Protein AF-A0A3D4UGC1-F1 (afdb_monomer)

pLDDT: mean 83.4, std 12.99, range [36.22, 95.38]

Structure (mmCIF, N/CA/C/O backbone):
data_AF-A0A3D4UGC1-F1
#
_entry.id   AF-A0A3D4UGC1-F1
#
loop_
_atom_site.group_PDB
_atom_site.id
_atom_site.type_symbol
_atom_site.label_atom_id
_atom_site.label_alt_id
_atom_site.label_comp_id
_atom_site.label_asym_id
_atom_site.label_entity_id
_atom_site.label_seq_id
_atom_site.pdbx_PDB_ins_code
_atom_site.Cartn_x
_atom_site.Cartn_y
_atom_site.Cartn_z
_atom_site.occupancy
_atom_site.B_iso_or_equiv
_atom_site.auth_seq_id
_atom_site.auth_comp_id
_atom_site.auth_asym_id
_atom_site.auth_atom_id
_atom_site.pdbx_PDB_model_num
ATOM 1 N N . THR A 1 1 ? -13.223 16.983 -2.530 1.00 60.25 1 THR A N 1
ATOM 2 C CA . THR A 1 1 ? -14.320 16.598 -1.613 1.00 60.25 1 THR A CA 1
ATOM 3 C C . THR A 1 1 ? -15.639 16.931 -2.281 1.00 60.25 1 THR A C 1
ATOM 5 O O . THR A 1 1 ? -15.736 18.006 -2.862 1.00 60.25 1 THR A O 1
ATOM 8 N N . CYS A 1 2 ? -16.609 16.015 -2.296 1.00 78.88 2 CYS A N 1
ATOM 9 C CA . CYS A 1 2 ? -17.905 16.247 -2.950 1.00 78.88 2 CYS A CA 1
ATOM 10 C C . CYS A 1 2 ? -18.865 16.967 -1.999 1.00 78.88 2 CYS A C 1
ATOM 12 O O . CYS A 1 2 ? -18.813 16.720 -0.799 1.00 78.88 2 CYS A O 1
ATOM 14 N N . LYS A 1 3 ? -19.738 17.830 -2.529 1.00 82.69 3 LYS A N 1
ATOM 15 C CA . LYS A 1 3 ? -20.702 18.585 -1.709 1.00 82.69 3 LYS A CA 1
ATOM 16 C C . LYS A 1 3 ? -21.918 17.747 -1.301 1.00 82.69 3 LYS A C 1
ATOM 18 O O . LYS A 1 3 ? -22.436 17.934 -0.212 1.00 82.69 3 LYS A O 1
ATOM 23 N N . ASP A 1 4 ? -22.310 16.789 -2.146 1.00 91.50 4 ASP A N 1
ATOM 24 C CA . ASP A 1 4 ? -23.498 15.951 -1.949 1.00 91.50 4 ASP A CA 1
ATOM 25 C C . ASP A 1 4 ? -23.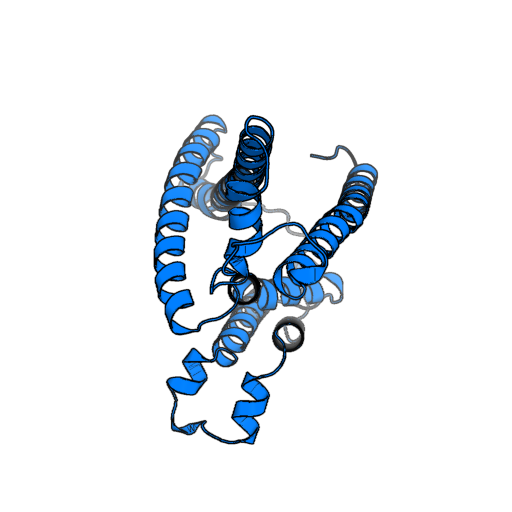218 14.473 -2.238 1.00 91.50 4 ASP A C 1
ATOM 27 O O . ASP A 1 4 ? -22.375 14.140 -3.079 1.00 91.50 4 ASP A O 1
ATOM 31 N N . ALA A 1 5 ? -24.020 13.577 -1.653 1.00 88.44 5 ALA A N 1
ATOM 32 C CA . ALA A 1 5 ? -23.957 12.134 -1.909 1.00 88.44 5 ALA A CA 1
ATOM 33 C C . ALA A 1 5 ? -24.110 11.784 -3.404 1.00 88.44 5 ALA A C 1
ATOM 35 O O . ALA A 1 5 ? -23.396 10.929 -3.929 1.00 88.44 5 ALA A O 1
ATOM 36 N N . LYS A 1 6 ? -24.981 12.501 -4.131 1.00 90.31 6 LYS A N 1
ATOM 37 C CA . LYS A 1 6 ? -25.161 12.333 -5.584 1.00 90.31 6 LYS A CA 1
ATOM 38 C C . LYS A 1 6 ? -23.905 12.713 -6.371 1.00 90.31 6 LYS A C 1
ATOM 40 O O . LYS A 1 6 ? -23.585 12.063 -7.364 1.00 90.31 6 LYS A O 1
ATOM 45 N N . GLN A 1 7 ? -23.195 13.757 -5.938 1.00 89.12 7 GLN A N 1
ATOM 46 C CA . GLN A 1 7 ? -21.921 14.148 -6.543 1.00 89.12 7 GLN A CA 1
ATOM 47 C C . GLN A 1 7 ? -20.838 13.115 -6.222 1.00 89.12 7 GLN A C 1
ATOM 49 O O . GLN A 1 7 ? -20.104 12.732 -7.124 1.00 89.12 7 GLN A O 1
ATOM 54 N N . GLY A 1 8 ? -20.817 12.584 -4.994 1.00 89.31 8 GLY A N 1
ATOM 55 C CA . GLY A 1 8 ? -19.931 11.485 -4.602 1.00 89.31 8 GLY A CA 1
ATOM 56 C C . GLY A 1 8 ? -20.095 10.249 -5.487 1.00 89.31 8 GLY A C 1
ATOM 57 O O . GLY A 1 8 ? -19.122 9.776 -6.070 1.00 89.31 8 GLY A O 1
ATOM 58 N N . ALA A 1 9 ? -21.332 9.777 -5.675 1.00 90.06 9 ALA A N 1
ATOM 59 C CA . ALA A 1 9 ? -21.618 8.645 -6.557 1.00 90.06 9 ALA A CA 1
ATOM 60 C C . ALA A 1 9 ? -21.186 8.916 -8.009 1.00 90.06 9 ALA A C 1
ATOM 62 O O . ALA A 1 9 ? -20.575 8.062 -8.650 1.00 90.06 9 ALA A O 1
ATOM 63 N N . ARG A 1 10 ? -21.440 10.130 -8.519 1.00 91.38 10 ARG A N 1
ATOM 64 C CA . ARG A 1 10 ? -20.984 10.539 -9.856 1.00 91.38 10 ARG A CA 1
ATOM 65 C C . ARG A 1 10 ? -19.463 10.541 -9.971 1.00 91.38 10 ARG A C 1
ATOM 67 O O . ARG A 1 10 ? -18.956 10.042 -10.967 1.00 91.38 10 ARG A O 1
ATOM 74 N N . SER A 1 11 ? -18.740 11.050 -8.976 1.00 91.56 11 SER A N 1
ATOM 75 C CA . SER A 1 11 ? -17.274 11.042 -8.974 1.00 91.56 11 SER A CA 1
ATOM 76 C C . SER A 1 11 ? -16.706 9.626 -9.024 1.00 91.56 11 SER A C 1
ATOM 78 O O . SER A 1 11 ? -15.761 9.390 -9.771 1.00 91.56 11 SER A O 1
ATOM 80 N N . VAL A 1 12 ? -17.307 8.675 -8.302 1.00 91.94 12 VAL A N 1
ATOM 81 C CA . VAL A 1 12 ? -16.901 7.260 -8.361 1.00 91.94 12 VAL A CA 1
ATOM 82 C C . VAL A 1 12 ? -17.143 6.676 -9.754 1.00 91.94 12 VAL A C 1
ATOM 84 O O . VAL A 1 12 ? -16.235 6.079 -10.327 1.00 91.94 12 VAL A O 1
ATOM 87 N N . ILE A 1 13 ? -18.328 6.888 -10.335 1.00 94.19 13 ILE A N 1
ATOM 88 C CA . ILE A 1 13 ? -18.665 6.375 -11.675 1.00 94.19 13 ILE A CA 1
ATOM 89 C C . ILE A 1 13 ? -17.734 6.963 -12.739 1.00 94.19 13 ILE A C 1
ATOM 91 O O . ILE A 1 13 ? -17.212 6.224 -13.568 1.00 94.19 13 ILE A O 1
ATOM 95 N N . VAL A 1 14 ? -17.492 8.276 -12.703 1.00 93.81 14 VAL A N 1
ATOM 96 C CA . VAL A 1 14 ? -16.568 8.946 -13.630 1.00 93.81 14 VAL A CA 1
ATOM 97 C C . VAL A 1 14 ? -15.148 8.413 -13.452 1.00 93.81 14 VAL A C 1
ATOM 99 O O . VAL A 1 14 ? -14.479 8.145 -14.445 1.00 93.81 14 VAL A O 1
ATOM 102 N N . GLY A 1 15 ? -14.704 8.192 -12.212 1.00 92.44 15 GLY A N 1
ATOM 103 C CA . GLY A 1 15 ? -13.406 7.580 -11.930 1.00 92.44 15 GLY A CA 1
ATOM 104 C C . GLY A 1 15 ? -13.262 6.190 -12.557 1.00 92.44 15 GLY A C 1
ATOM 105 O O . GLY A 1 15 ? -12.268 5.924 -13.228 1.00 92.44 15 GLY A O 1
ATOM 106 N N . ILE A 1 16 ? -14.275 5.330 -12.413 1.00 93.12 16 ILE A N 1
ATOM 107 C CA . ILE A 1 16 ? -14.294 3.994 -13.034 1.00 93.12 16 ILE A CA 1
ATOM 108 C C . ILE A 1 16 ? -14.290 4.107 -14.563 1.00 93.12 16 ILE A C 1
ATOM 110 O O . ILE A 1 16 ? -13.506 3.435 -15.233 1.00 93.12 16 ILE A O 1
ATOM 114 N N . LEU A 1 17 ? -15.131 4.982 -15.117 1.00 94.69 17 LEU A N 1
ATOM 115 C CA . LEU A 1 17 ? -15.277 5.160 -16.560 1.00 94.69 17 LEU A CA 1
ATOM 116 C C . LEU A 1 17 ? -13.996 5.693 -17.211 1.00 94.69 17 LEU A C 1
ATOM 118 O O . LEU A 1 17 ? -13.679 5.287 -18.323 1.00 94.69 17 LEU A O 1
ATOM 122 N N . LEU A 1 18 ? -13.235 6.546 -16.520 1.00 93.88 18 LEU A N 1
ATOM 123 C CA . LEU A 1 18 ? -11.911 7.000 -16.963 1.00 93.88 18 LEU A CA 1
ATOM 124 C C . LEU A 1 18 ? -10.814 5.946 -16.738 1.00 93.88 18 LEU A C 1
ATOM 126 O O . LEU A 1 18 ? -9.834 5.905 -17.482 1.00 93.88 18 LEU A O 1
ATOM 130 N N . GLY A 1 19 ? -10.974 5.074 -15.741 1.00 92.44 19 GLY A N 1
ATOM 131 C CA . GLY A 1 19 ? -10.025 4.002 -15.441 1.00 92.44 19 GLY A CA 1
ATOM 132 C C . GLY A 1 19 ? -9.970 2.920 -16.522 1.00 92.44 19 GLY A C 1
ATOM 133 O O . GLY A 1 19 ? -8.882 2.510 -16.919 1.00 92.44 19 GLY A O 1
ATOM 134 N N . ILE A 1 20 ? -11.124 2.494 -17.044 1.00 94.50 20 ILE A N 1
ATOM 135 C CA . ILE A 1 20 ? -11.220 1.447 -18.079 1.00 94.50 20 ILE A CA 1
ATOM 136 C C . ILE A 1 20 ? -10.368 1.752 -19.332 1.00 94.50 20 ILE A C 1
ATOM 138 O O . ILE A 1 20 ? -9.539 0.909 -19.697 1.00 94.50 20 ILE A O 1
ATOM 142 N N . PRO A 1 21 ? -10.504 2.915 -20.002 1.00 94.38 21 PRO A N 1
ATOM 143 C CA . PRO A 1 21 ? -9.695 3.226 -21.177 1.00 94.38 21 PRO A CA 1
ATOM 144 C C . PRO A 1 21 ? -8.216 3.399 -20.819 1.00 94.38 21 PRO A C 1
ATOM 146 O O . PRO A 1 21 ? -7.364 2.957 -21.583 1.00 94.38 21 PRO A O 1
ATOM 149 N N . SER A 1 22 ? -7.901 3.960 -19.647 1.00 92.12 22 SER A N 1
ATOM 150 C CA . SER A 1 22 ? -6.516 4.096 -19.176 1.00 92.12 22 SER A CA 1
ATOM 151 C C . SER A 1 22 ? -5.819 2.733 -19.079 1.00 92.12 22 SER A C 1
ATOM 153 O O . SER A 1 22 ? -4.782 2.519 -19.706 1.00 92.12 22 SER A O 1
ATOM 155 N N . VAL A 1 23 ? -6.434 1.764 -18.390 1.00 92.12 23 VAL A N 1
ATOM 156 C CA . VAL A 1 23 ? -5.903 0.393 -18.286 1.00 92.12 23 VAL A CA 1
ATOM 157 C C . VAL A 1 23 ? -5.803 -0.266 -19.663 1.00 92.12 23 VAL A C 1
ATOM 159 O O . VAL A 1 23 ? -4.793 -0.899 -19.967 1.00 92.12 23 VAL A O 1
ATOM 162 N N . SER A 1 24 ? -6.808 -0.078 -20.522 1.00 93.44 24 SER A N 1
ATOM 163 C CA . SER A 1 24 ? -6.824 -0.651 -21.876 1.00 93.44 24 SER A CA 1
ATOM 164 C C . SER A 1 24 ? -5.657 -0.152 -22.735 1.00 93.44 24 SER A C 1
ATOM 166 O O . SER A 1 24 ? -5.044 -0.941 -23.456 1.00 93.44 24 SER A O 1
ATOM 168 N N . ILE A 1 25 ? -5.303 1.133 -22.626 1.00 93.75 25 ILE A N 1
ATOM 169 C CA . ILE A 1 25 ? -4.136 1.710 -23.306 1.00 93.75 25 ILE A CA 1
ATOM 170 C C . ILE A 1 25 ? -2.850 1.034 -22.818 1.00 93.75 25 ILE A C 1
ATOM 172 O O . ILE A 1 25 ? -2.068 0.568 -23.643 1.00 93.75 25 ILE A O 1
ATOM 176 N N . PHE A 1 26 ? -2.640 0.910 -21.502 1.00 90.12 26 PHE A N 1
ATOM 177 C CA . PHE A 1 26 ? -1.430 0.272 -20.962 1.00 90.12 26 PHE A CA 1
ATOM 178 C C . PHE A 1 26 ? -1.311 -1.212 -21.338 1.00 90.12 26 PHE A C 1
ATOM 180 O O . PHE A 1 26 ? -0.216 -1.664 -21.669 1.00 90.12 26 PHE A O 1
ATOM 187 N N . LEU A 1 27 ? -2.418 -1.962 -21.346 1.00 91.12 27 LEU A N 1
ATOM 188 C CA . LEU A 1 27 ? -2.419 -3.363 -21.783 1.00 91.12 27 LEU A CA 1
ATOM 189 C C . LEU A 1 27 ? -2.093 -3.495 -23.274 1.00 91.12 27 LEU A C 1
ATOM 191 O O . LEU A 1 27 ? -1.294 -4.348 -23.656 1.00 91.12 27 LEU A O 1
ATOM 195 N N . THR A 1 28 ? -2.662 -2.622 -24.107 1.00 93.38 28 THR A N 1
ATOM 196 C CA . THR A 1 28 ? -2.381 -2.600 -25.549 1.00 93.38 28 THR A CA 1
ATOM 197 C C . THR A 1 28 ? -0.921 -2.236 -25.817 1.00 93.38 28 THR A C 1
ATOM 199 O O . THR A 1 28 ? -0.272 -2.884 -26.631 1.00 93.38 28 THR A O 1
ATOM 202 N N . LEU A 1 29 ? -0.368 -1.251 -25.100 1.00 90.00 29 LEU A N 1
ATOM 203 C CA . LEU A 1 29 ? 1.049 -0.891 -25.195 1.00 90.00 29 LEU A CA 1
ATOM 204 C C . LEU A 1 29 ? 1.963 -2.052 -24.789 1.00 90.00 29 LEU A C 1
ATOM 206 O O . LEU A 1 29 ? 2.936 -2.329 -25.485 1.00 90.00 29 LEU A O 1
ATOM 210 N N . GLY A 1 30 ? 1.638 -2.757 -23.702 1.00 88.31 30 GLY A N 1
ATOM 211 C CA . GLY A 1 30 ? 2.376 -3.950 -23.283 1.00 88.31 30 GLY A CA 1
ATOM 212 C C . GLY A 1 30 ? 2.358 -5.050 -24.348 1.00 88.31 30 GLY A C 1
ATOM 213 O O . GLY A 1 30 ? 3.403 -5.616 -24.663 1.00 88.31 30 GLY A O 1
ATOM 214 N N . LEU A 1 31 ? 1.194 -5.302 -24.955 1.00 88.56 31 LEU A N 1
ATOM 215 C CA . LEU A 1 31 ? 1.047 -6.268 -26.045 1.00 88.56 31 LEU A CA 1
ATOM 216 C C . LEU A 1 31 ? 1.852 -5.861 -27.289 1.00 88.56 31 LEU A C 1
ATOM 218 O O . LEU A 1 31 ? 2.534 -6.698 -27.873 1.00 88.56 31 LEU A O 1
ATOM 222 N N . LEU A 1 32 ? 1.806 -4.586 -27.685 1.00 87.69 32 LEU A N 1
ATOM 223 C CA . LEU A 1 32 ? 2.562 -4.082 -28.835 1.00 87.69 32 LEU A CA 1
ATOM 224 C C . LEU A 1 32 ? 4.072 -4.186 -28.616 1.00 87.69 32 LEU A C 1
ATOM 226 O O . LEU A 1 32 ? 4.785 -4.596 -29.526 1.00 87.69 32 LEU A O 1
ATOM 230 N N . LEU A 1 33 ? 4.559 -3.869 -27.413 1.00 85.19 33 LEU A N 1
ATOM 231 C CA . LEU A 1 33 ? 5.968 -4.060 -27.069 1.00 85.19 33 LEU A CA 1
ATOM 232 C C . LEU A 1 33 ? 6.359 -5.535 -27.101 1.00 85.19 33 LEU A C 1
ATOM 234 O O . LEU A 1 33 ? 7.423 -5.876 -27.606 1.00 85.19 33 LEU A O 1
ATOM 238 N N . TRP A 1 34 ? 5.497 -6.425 -26.617 1.00 83.12 34 TRP A N 1
ATOM 239 C CA . TRP A 1 34 ? 5.749 -7.857 -26.718 1.00 83.12 34 TRP A CA 1
ATOM 240 C C . TRP A 1 34 ? 5.878 -8.317 -28.180 1.00 83.12 34 TRP A C 1
ATOM 242 O O . TRP A 1 34 ? 6.831 -9.021 -28.510 1.00 83.12 34 TRP A O 1
ATOM 252 N N . VAL A 1 35 ? 4.993 -7.859 -29.076 1.00 83.62 35 VAL A N 1
ATOM 253 C CA . VAL A 1 35 ? 5.091 -8.147 -30.520 1.00 83.62 35 VAL A CA 1
ATOM 254 C C . VAL A 1 35 ? 6.375 -7.562 -31.120 1.00 83.62 35 VAL A C 1
ATOM 256 O O . VAL A 1 35 ? 7.056 -8.262 -31.866 1.00 83.62 35 VAL A O 1
ATOM 259 N N . LEU A 1 36 ? 6.729 -6.323 -30.760 1.00 80.81 36 LEU A N 1
ATOM 260 C CA . LEU A 1 36 ? 7.936 -5.626 -31.222 1.00 80.81 36 LEU A CA 1
ATOM 261 C C . LEU A 1 36 ? 9.212 -6.431 -30.934 1.00 80.81 36 LEU A C 1
ATOM 263 O O . LEU A 1 36 ? 10.043 -6.601 -31.819 1.00 80.81 36 LEU A O 1
ATOM 267 N N . TYR A 1 37 ? 9.356 -6.956 -29.714 1.00 77.44 37 TYR A N 1
ATOM 268 C CA . TYR A 1 37 ? 10.547 -7.718 -29.322 1.00 77.44 37 TYR A CA 1
ATOM 269 C C . TYR A 1 37 ? 10.515 -9.184 -29.773 1.00 77.44 37 TYR A C 1
ATOM 271 O O . TYR A 1 37 ? 11.571 -9.784 -29.953 1.00 77.44 37 TYR A O 1
ATOM 279 N N . GLN A 1 38 ? 9.334 -9.782 -29.969 1.00 78.25 38 GLN A N 1
ATOM 280 C CA . GLN A 1 38 ? 9.226 -11.177 -30.411 1.00 78.25 38 GLN A CA 1
ATOM 281 C C . GLN A 1 38 ? 9.335 -11.332 -31.937 1.00 78.25 38 GLN A C 1
ATOM 283 O O . GLN A 1 38 ? 9.712 -12.398 -32.424 1.00 78.25 38 GLN A O 1
ATOM 288 N N . ARG A 1 39 ? 8.995 -10.291 -32.707 1.00 72.88 39 ARG A N 1
ATOM 289 C CA . ARG A 1 39 ? 9.016 -10.297 -34.177 1.00 72.88 39 ARG A CA 1
ATOM 290 C C . ARG A 1 39 ? 9.837 -9.123 -34.725 1.00 72.88 39 ARG A C 1
ATOM 292 O O . ARG A 1 39 ? 9.267 -8.253 -35.385 1.00 72.88 39 ARG A O 1
ATOM 299 N N . PRO A 1 40 ? 11.170 -9.118 -34.523 1.00 67.38 40 PRO A N 1
ATOM 300 C CA . PRO A 1 40 ? 12.033 -8.052 -35.033 1.00 67.38 40 PRO A CA 1
ATOM 301 C C . PRO A 1 40 ? 11.955 -7.915 -36.562 1.00 67.38 40 PRO A C 1
ATOM 303 O O . PRO A 1 40 ? 12.131 -6.827 -37.086 1.00 67.38 40 PRO A O 1
ATOM 306 N N . GLU A 1 41 ? 11.578 -8.975 -37.282 1.00 65.19 41 GLU A N 1
ATOM 307 C CA . GLU A 1 41 ? 11.372 -8.987 -38.740 1.00 65.19 41 GLU A CA 1
ATOM 308 C C . GLU A 1 41 ? 10.305 -7.994 -39.240 1.00 65.19 41 GLU A C 1
ATOM 310 O O . GLU A 1 41 ? 10.342 -7.570 -40.393 1.00 65.19 41 GLU A O 1
ATOM 315 N N . LEU A 1 42 ? 9.347 -7.614 -38.387 1.00 62.44 42 LEU A N 1
ATOM 316 C CA . LEU A 1 42 ? 8.254 -6.700 -38.735 1.00 62.44 42 LEU A CA 1
ATOM 317 C C . LEU A 1 42 ? 8.589 -5.230 -38.443 1.00 62.44 42 LEU A C 1
ATOM 319 O O . LEU A 1 42 ? 7.770 -4.351 -38.715 1.00 62.44 42 LEU A O 1
ATOM 323 N N . THR A 1 43 ? 9.761 -4.945 -37.870 1.00 59.78 43 THR A N 1
ATOM 324 C CA . THR A 1 43 ? 10.097 -3.621 -37.332 1.00 59.78 43 THR A CA 1
ATOM 325 C C . THR A 1 43 ? 11.557 -3.262 -37.569 1.00 59.78 43 THR A C 1
ATOM 327 O O . THR A 1 43 ? 12.439 -4.098 -37.462 1.00 59.78 43 THR A O 1
ATOM 330 N N . SER A 1 44 ? 11.855 -1.992 -37.837 1.00 60.91 44 SER A N 1
ATOM 331 C CA . SER A 1 44 ? 13.218 -1.502 -38.104 1.00 60.91 44 SER A CA 1
ATOM 332 C C . SER A 1 44 ? 14.132 -1.449 -36.864 1.00 60.91 44 SER A C 1
ATOM 334 O O . SER A 1 44 ? 15.076 -0.664 -36.832 1.00 60.91 44 SER A O 1
ATOM 336 N N . VAL A 1 45 ? 13.831 -2.219 -35.814 1.00 63.00 45 VAL A N 1
ATOM 337 C CA . VAL A 1 45 ? 14.611 -2.274 -34.573 1.00 63.00 45 VAL A CA 1
ATOM 338 C C . VAL A 1 45 ? 15.667 -3.362 -34.739 1.00 63.00 45 VAL A C 1
ATOM 340 O O . VAL A 1 45 ? 15.409 -4.534 -34.487 1.00 63.00 45 VAL A O 1
ATOM 343 N N . THR A 1 46 ? 16.849 -2.976 -35.216 1.00 53.78 46 THR A N 1
ATOM 344 C CA . THR A 1 46 ? 17.909 -3.917 -35.611 1.00 53.78 46 THR A CA 1
ATOM 345 C C . THR A 1 46 ? 18.752 -4.457 -34.455 1.00 53.78 46 THR A C 1
ATOM 347 O O . THR A 1 46 ? 19.351 -5.511 -34.618 1.00 53.78 46 THR A O 1
ATOM 350 N N . ASP A 1 47 ? 18.771 -3.810 -33.280 1.00 53.47 47 ASP A N 1
ATOM 351 C CA . ASP A 1 47 ? 19.796 -4.084 -32.249 1.00 53.47 47 ASP A CA 1
ATOM 352 C C . ASP A 1 47 ? 19.282 -4.047 -30.794 1.00 53.47 47 ASP A C 1
ATOM 354 O O . ASP A 1 47 ? 20.016 -3.739 -29.854 1.00 53.47 47 ASP A O 1
ATOM 358 N N . GLY A 1 48 ? 17.999 -4.330 -30.569 1.00 56.72 48 GLY A N 1
ATOM 359 C CA . GLY A 1 48 ? 17.422 -4.328 -29.223 1.00 56.72 48 GLY A CA 1
ATOM 360 C C . GLY A 1 48 ? 17.455 -5.705 -28.572 1.00 56.72 48 GLY A C 1
ATOM 361 O O . GLY A 1 48 ? 16.475 -6.436 -28.692 1.00 56.72 48 GLY A O 1
ATOM 362 N N . VAL A 1 49 ? 18.521 -6.054 -27.840 1.00 58.91 49 VAL A N 1
ATOM 363 C CA . VAL A 1 49 ? 18.447 -7.171 -26.879 1.00 58.91 49 VAL A CA 1
ATOM 364 C C . VAL A 1 49 ? 17.315 -6.842 -25.897 1.00 58.91 49 VAL A C 1
ATOM 366 O O . VAL A 1 49 ? 17.383 -5.796 -25.243 1.00 58.91 49 VAL A O 1
ATOM 369 N N . PRO A 1 50 ? 16.251 -7.662 -25.802 1.00 61.50 50 PRO A N 1
ATOM 370 C CA . PRO A 1 50 ? 15.195 -7.403 -24.840 1.00 61.50 50 PRO A CA 1
ATOM 371 C C . PRO A 1 50 ? 15.803 -7.433 -23.430 1.00 61.50 50 PRO A C 1
ATOM 373 O O . PRO A 1 50 ? 16.597 -8.329 -23.134 1.00 61.50 50 PRO A O 1
ATOM 376 N N . PRO A 1 51 ? 15.463 -6.475 -22.550 1.00 62.91 51 PRO A N 1
ATOM 377 C CA . PRO A 1 51 ? 15.872 -6.550 -21.156 1.00 62.91 51 PRO A CA 1
ATOM 378 C C . PRO A 1 51 ? 15.448 -7.894 -20.550 1.00 62.91 51 PRO A C 1
ATOM 380 O O . PRO A 1 51 ? 14.322 -8.337 -20.782 1.00 62.91 51 PRO A O 1
ATOM 383 N N . GLU A 1 52 ? 16.313 -8.513 -19.739 1.00 60.94 52 GLU A N 1
ATOM 384 C CA . GLU A 1 52 ? 15.992 -9.772 -19.042 1.00 60.94 52 GLU A CA 1
ATOM 385 C C . GLU A 1 52 ? 14.740 -9.638 -18.158 1.00 60.94 52 GLU A C 1
ATOM 387 O O . GLU A 1 52 ? 13.971 -10.586 -18.000 1.00 60.94 52 GLU A O 1
ATOM 392 N N . GLU A 1 53 ? 14.482 -8.438 -17.626 1.00 64.06 53 GLU A N 1
ATOM 393 C CA . GLU A 1 53 ? 13.274 -8.149 -16.860 1.00 64.06 53 GLU A CA 1
ATOM 394 C C . GLU A 1 53 ? 12.169 -7.530 -17.722 1.00 64.06 53 GLU A C 1
ATOM 396 O O . GLU A 1 53 ? 12.252 -6.378 -18.154 1.00 64.06 53 GLU A O 1
ATOM 401 N N . SER A 1 54 ? 11.035 -8.234 -17.820 1.00 65.94 54 SER A N 1
ATOM 402 C CA . SER A 1 54 ? 9.816 -7.738 -18.480 1.00 65.94 54 SER A CA 1
ATOM 403 C C . SER A 1 54 ? 9.340 -6.366 -17.976 1.00 65.94 54 SER A C 1
ATOM 405 O O . SER A 1 54 ? 8.607 -5.670 -18.677 1.00 65.94 54 SER A O 1
ATOM 407 N N . MET A 1 55 ? 9.735 -5.969 -16.764 1.00 65.56 55 MET A N 1
ATOM 408 C CA . MET A 1 55 ? 9.302 -4.730 -16.116 1.00 65.56 55 MET A CA 1
ATOM 409 C C . MET A 1 55 ? 10.011 -3.483 -16.653 1.00 65.56 55 MET A C 1
ATOM 411 O O . MET A 1 55 ? 9.467 -2.386 -16.551 1.00 65.56 55 MET A O 1
ATOM 415 N N . THR A 1 56 ? 11.206 -3.625 -17.231 1.00 77.19 56 THR A N 1
ATOM 416 C CA . THR A 1 56 ? 12.003 -2.484 -17.714 1.00 77.19 56 THR A CA 1
ATOM 417 C C . THR A 1 56 ? 11.822 -2.224 -19.208 1.00 77.19 56 THR A C 1
ATOM 419 O O . THR A 1 56 ? 12.244 -1.177 -19.693 1.00 77.19 56 THR A O 1
ATOM 422 N N . ILE A 1 57 ? 11.121 -3.112 -19.922 1.00 81.69 57 ILE A N 1
ATOM 423 C CA . ILE A 1 57 ? 10.905 -3.051 -21.376 1.00 81.69 57 ILE A CA 1
ATOM 424 C C . ILE A 1 57 ? 10.297 -1.714 -21.812 1.00 81.69 57 ILE A C 1
ATOM 426 O O . ILE A 1 57 ? 10.793 -1.083 -22.744 1.00 81.69 57 ILE A O 1
ATOM 430 N N . PHE A 1 58 ? 9.262 -1.236 -21.116 1.00 83.88 58 PHE A N 1
ATOM 431 C CA . PHE A 1 58 ? 8.615 0.034 -21.461 1.00 83.88 58 PHE A CA 1
ATOM 432 C C . PHE A 1 58 ? 9.571 1.227 -21.322 1.00 83.88 58 PHE A C 1
ATOM 434 O O . PHE A 1 58 ? 9.631 2.091 -22.197 1.00 83.88 58 PHE A O 1
ATOM 441 N N . LEU A 1 59 ? 10.364 1.256 -20.247 1.00 86.12 59 LEU A N 1
ATOM 442 C CA . LEU A 1 59 ? 11.335 2.322 -20.015 1.00 86.12 59 LEU A CA 1
ATOM 443 C C . LEU A 1 59 ? 12.494 2.245 -21.014 1.00 86.12 59 LEU A C 1
ATOM 445 O O . LEU A 1 59 ? 12.916 3.266 -21.551 1.00 86.12 59 LEU A O 1
ATOM 449 N N . HIS A 1 60 ? 12.974 1.036 -21.304 1.00 83.94 60 HIS A N 1
ATOM 450 C CA . HIS A 1 60 ? 14.018 0.800 -22.290 1.00 83.94 60 HIS A CA 1
ATOM 451 C C . HIS A 1 60 ? 13.591 1.289 -23.681 1.00 83.94 60 HIS A C 1
ATOM 453 O O . HIS A 1 60 ? 14.355 1.996 -24.337 1.00 83.94 60 HIS A O 1
ATOM 459 N N . TYR A 1 61 ? 12.347 1.018 -24.087 1.00 85.06 61 TYR A N 1
ATOM 460 C CA . TYR A 1 61 ? 11.784 1.527 -25.338 1.00 85.06 61 TYR A CA 1
ATOM 461 C C . TYR A 1 61 ? 11.756 3.063 -25.385 1.00 85.06 61 TYR A C 1
ATOM 463 O O . TYR A 1 61 ? 12.219 3.659 -26.357 1.00 85.06 61 TYR A O 1
ATOM 471 N N . ILE A 1 62 ? 11.297 3.725 -24.314 1.00 86.69 62 ILE A N 1
ATOM 472 C CA . ILE A 1 62 ? 11.298 5.198 -24.225 1.00 86.69 62 ILE A CA 1
ATOM 473 C C . ILE A 1 62 ? 12.715 5.763 -24.363 1.00 86.69 62 ILE A C 1
ATOM 475 O O . ILE A 1 62 ? 12.918 6.792 -25.007 1.00 86.69 62 ILE A O 1
ATOM 479 N N . LEU A 1 63 ? 13.704 5.119 -23.745 1.00 85.25 63 LEU A N 1
ATOM 480 C CA . LEU A 1 63 ? 15.066 5.639 -23.720 1.00 85.25 63 LEU A CA 1
ATOM 481 C C . LEU A 1 63 ? 15.815 5.456 -25.044 1.00 85.25 63 LEU A C 1
ATOM 483 O O . LEU A 1 63 ? 16.651 6.306 -25.365 1.00 85.25 63 LEU A O 1
ATOM 487 N N . THR A 1 64 ? 15.503 4.391 -25.786 1.00 82.56 64 THR A N 1
ATOM 488 C CA . THR A 1 64 ? 16.253 3.961 -26.978 1.00 82.56 64 THR A CA 1
ATOM 489 C C . THR A 1 64 ? 15.565 4.288 -28.301 1.00 82.56 64 THR A C 1
ATOM 491 O O . THR A 1 64 ? 16.250 4.680 -29.238 1.00 82.56 64 THR A O 1
ATOM 494 N N . GLN A 1 65 ? 14.237 4.168 -28.384 1.00 83.56 65 GLN A N 1
ATOM 495 C CA . GLN A 1 65 ? 13.498 4.247 -29.653 1.00 83.56 65 GLN A CA 1
ATOM 496 C C . GLN A 1 65 ? 12.762 5.579 -29.862 1.00 83.56 65 GLN A C 1
ATOM 498 O O . GLN A 1 65 ? 12.366 5.900 -30.981 1.00 83.56 65 GLN A O 1
ATOM 503 N N . ILE A 1 66 ? 12.558 6.376 -28.807 1.00 86.69 66 ILE A N 1
ATOM 504 C CA . ILE A 1 66 ? 11.820 7.645 -28.896 1.00 86.69 66 ILE A CA 1
ATOM 505 C C . ILE A 1 66 ? 12.781 8.814 -29.175 1.00 86.69 66 ILE A C 1
ATOM 507 O O . ILE A 1 66 ? 13.798 8.948 -28.486 1.00 86.69 66 ILE A O 1
ATOM 511 N N . PRO A 1 67 ? 12.455 9.712 -30.128 1.00 89.06 67 PRO A N 1
ATOM 512 C CA . PRO A 1 67 ? 13.301 10.851 -30.468 1.00 89.06 67 PR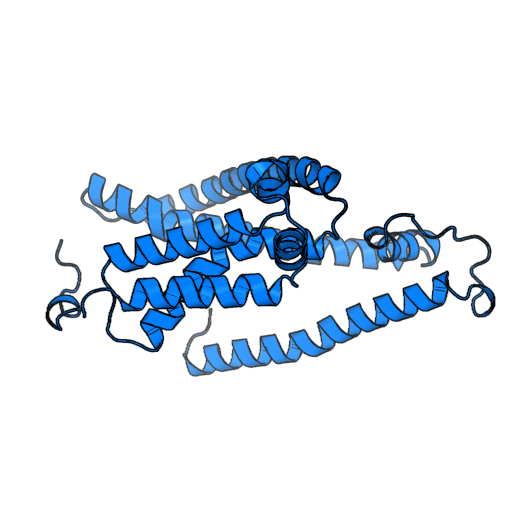O A CA 1
ATOM 513 C C . PRO A 1 67 ? 13.528 11.814 -29.286 1.00 89.06 67 PRO A C 1
ATOM 515 O O . PRO A 1 67 ? 12.698 11.913 -28.364 1.00 89.06 67 PRO A O 1
ATOM 518 N N . PRO A 1 68 ? 14.640 12.576 -29.311 1.00 88.38 68 PRO A N 1
ATOM 519 C CA . PRO A 1 68 ? 14.907 13.605 -28.313 1.00 88.38 68 PRO A CA 1
ATOM 520 C C . PRO A 1 68 ? 13.770 14.643 -28.284 1.00 88.38 68 PRO A C 1
ATOM 522 O O . PRO A 1 68 ? 13.129 14.921 -29.292 1.00 88.38 68 PRO A O 1
ATOM 525 N N . GLY A 1 69 ? 13.480 15.196 -27.105 1.00 89.81 69 GLY A N 1
ATOM 526 C CA . GLY A 1 69 ? 12.308 16.050 -26.870 1.00 89.81 69 GLY A CA 1
ATOM 527 C C . GLY A 1 69 ? 11.107 15.255 -26.353 1.00 89.81 69 GLY A C 1
ATOM 528 O O . GLY A 1 69 ? 10.767 15.373 -25.175 1.00 89.81 69 GLY A O 1
ATOM 529 N N . VAL A 1 70 ? 10.523 14.375 -27.177 1.00 92.19 70 VAL A N 1
ATOM 530 C CA . VAL A 1 70 ? 9.361 13.549 -26.776 1.00 92.19 70 VAL A CA 1
ATOM 531 C C . VAL A 1 70 ? 9.729 12.601 -25.634 1.00 92.19 70 VAL A C 1
ATOM 533 O O . VAL A 1 70 ? 8.980 12.484 -24.665 1.00 92.19 70 VAL A O 1
ATOM 536 N N . ARG A 1 71 ? 10.930 12.011 -25.678 1.00 91.12 71 ARG A N 1
ATOM 537 C CA . ARG A 1 71 ? 11.471 11.200 -24.577 1.00 91.12 71 ARG A CA 1
ATOM 538 C C . ARG A 1 71 ? 11.470 11.956 -23.244 1.00 91.12 71 ARG A C 1
ATOM 540 O O . ARG A 1 71 ? 11.093 11.398 -22.218 1.00 91.12 71 ARG A O 1
ATOM 547 N N . GLY A 1 72 ? 11.867 13.231 -23.257 1.00 91.50 72 GLY A N 1
ATOM 548 C CA . GLY A 1 72 ? 11.889 14.076 -22.059 1.00 91.50 72 GLY A CA 1
ATOM 549 C C . GLY A 1 72 ? 10.486 14.338 -21.512 1.00 91.50 72 GLY A C 1
ATOM 550 O O . GLY A 1 72 ? 10.268 14.225 -20.308 1.00 91.50 72 GLY A O 1
ATOM 551 N N . LEU A 1 73 ? 9.522 14.600 -22.401 1.00 93.88 73 LEU A N 1
ATOM 552 C CA . LEU A 1 73 ? 8.118 14.783 -22.033 1.00 93.88 73 LEU A CA 1
ATOM 553 C C . LEU A 1 73 ? 7.518 13.512 -21.410 1.00 93.88 73 LEU A C 1
ATOM 555 O O . LEU A 1 73 ? 6.844 13.590 -20.384 1.00 93.88 73 LEU A O 1
ATOM 559 N N . MET A 1 74 ? 7.800 12.339 -21.987 1.00 92.38 74 MET A N 1
ATOM 560 C CA . MET A 1 74 ? 7.336 11.057 -21.448 1.00 92.38 74 MET A CA 1
ATOM 561 C C . MET A 1 74 ? 7.922 10.772 -20.062 1.00 92.38 74 MET A C 1
ATOM 563 O O . MET A 1 74 ? 7.183 10.383 -19.160 1.00 92.38 74 MET A O 1
ATOM 567 N N . MET A 1 75 ? 9.221 11.018 -19.862 1.00 92.31 75 MET A N 1
ATOM 568 C CA . MET A 1 75 ? 9.863 10.858 -18.552 1.00 92.31 75 MET A CA 1
ATOM 569 C C . MET A 1 75 ? 9.288 11.830 -17.515 1.00 92.31 75 MET A C 1
ATOM 571 O O . MET A 1 75 ? 8.989 11.420 -16.395 1.00 92.31 75 MET A O 1
ATOM 575 N N . ALA A 1 76 ? 9.072 13.096 -17.886 1.00 94.06 76 ALA A N 1
ATOM 576 C CA . ALA A 1 76 ? 8.441 14.078 -17.006 1.00 94.06 76 ALA A CA 1
ATOM 577 C C . ALA A 1 76 ? 7.026 13.640 -16.590 1.00 94.06 76 ALA A C 1
ATOM 579 O O . ALA A 1 76 ? 6.690 13.699 -15.408 1.00 94.06 76 ALA A O 1
ATOM 580 N N . GLY A 1 77 ? 6.223 13.137 -17.535 1.00 92.94 77 GLY A N 1
ATOM 581 C CA . GLY A 1 77 ? 4.894 12.588 -17.257 1.00 92.94 77 GLY A CA 1
ATOM 582 C C . GLY A 1 77 ? 4.927 11.357 -16.345 1.00 92.94 77 GLY A C 1
ATOM 583 O O . GLY A 1 77 ? 4.141 11.275 -15.402 1.00 92.94 77 GLY A O 1
ATOM 584 N N . LEU A 1 78 ? 5.868 10.434 -16.574 1.00 91.44 78 LEU A N 1
ATOM 585 C CA . LEU A 1 78 ? 6.068 9.244 -15.742 1.00 91.44 78 LEU A CA 1
ATOM 586 C C . LEU A 1 78 ? 6.376 9.621 -14.285 1.00 91.44 78 LEU A C 1
ATOM 588 O O . LEU A 1 78 ? 5.729 9.116 -13.364 1.00 91.44 78 LEU A O 1
ATOM 592 N N . PHE A 1 79 ? 7.319 10.544 -14.072 1.00 92.56 79 PHE A N 1
ATOM 593 C CA . PHE A 1 79 ? 7.646 11.029 -12.731 1.00 92.56 79 PHE A CA 1
ATOM 594 C C . PHE A 1 79 ? 6.482 11.795 -12.100 1.00 92.56 79 PHE A C 1
ATOM 596 O O . PHE A 1 79 ? 6.172 11.562 -10.934 1.00 92.56 79 PHE A O 1
ATOM 603 N N . ALA A 1 80 ? 5.799 12.660 -12.856 1.00 94.31 80 ALA A N 1
ATOM 604 C CA . ALA A 1 80 ? 4.652 13.412 -12.357 1.00 94.31 80 ALA A CA 1
ATOM 605 C C . ALA A 1 80 ? 3.517 12.487 -11.880 1.00 94.31 80 ALA A C 1
ATOM 607 O O . ALA A 1 80 ? 2.976 12.689 -10.791 1.00 94.31 80 ALA A O 1
ATOM 608 N N . ALA A 1 81 ? 3.193 11.441 -12.646 1.00 91.19 81 ALA A N 1
ATOM 609 C CA . ALA A 1 81 ? 2.165 10.467 -12.282 1.00 91.19 81 ALA A CA 1
ATOM 610 C C . ALA A 1 81 ? 2.537 9.664 -11.019 1.00 91.19 81 ALA A C 1
ATOM 612 O O . ALA A 1 81 ? 1.715 9.516 -10.106 1.00 91.19 81 ALA A O 1
ATOM 613 N N . GLY A 1 82 ? 3.785 9.186 -10.937 1.00 91.06 82 GLY A N 1
ATOM 614 C CA . GLY A 1 82 ? 4.285 8.448 -9.775 1.00 91.06 82 GLY A CA 1
ATOM 615 C C . GLY A 1 82 ? 4.321 9.301 -8.504 1.00 91.06 82 GLY A C 1
ATOM 616 O O . GLY A 1 82 ? 3.789 8.902 -7.466 1.00 91.06 82 GLY A O 1
ATOM 617 N N . LEU A 1 83 ? 4.879 10.512 -8.592 1.00 93.69 83 LEU A N 1
ATOM 618 C CA . LEU A 1 83 ? 4.986 11.440 -7.463 1.00 93.69 83 LEU A CA 1
ATOM 619 C C . LEU A 1 83 ? 3.619 11.932 -6.979 1.00 93.69 83 LEU A C 1
ATOM 621 O O . LEU A 1 83 ? 3.424 12.082 -5.775 1.00 93.69 83 LEU A O 1
ATOM 625 N N . SER A 1 84 ? 2.655 12.136 -7.882 1.00 93.56 84 SER A N 1
ATOM 626 C CA . SER A 1 84 ? 1.286 12.514 -7.510 1.00 93.56 84 SER A CA 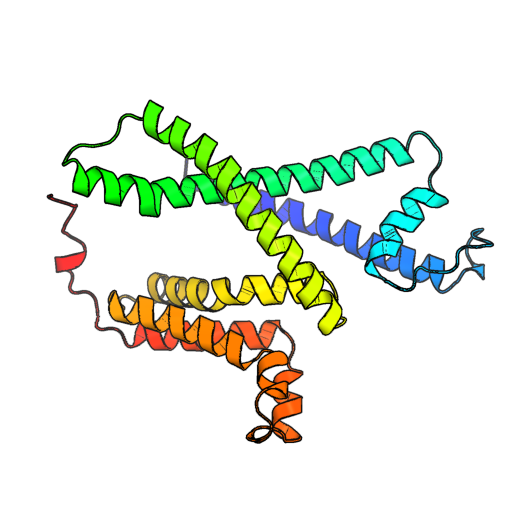1
ATOM 627 C C . SER A 1 84 ? 0.623 11.446 -6.631 1.00 93.56 84 SER A C 1
ATOM 629 O O . SER A 1 84 ? 0.083 11.762 -5.567 1.00 93.56 84 SER A O 1
ATOM 631 N N . SER A 1 85 ? 0.742 10.174 -7.024 1.00 91.88 85 SER A N 1
ATOM 632 C CA . SER A 1 85 ? 0.181 9.043 -6.276 1.00 91.88 85 SER A CA 1
ATOM 633 C C . SER A 1 85 ? 0.861 8.867 -4.915 1.00 91.88 85 SER A C 1
ATOM 635 O O . SER A 1 85 ? 0.181 8.701 -3.901 1.00 91.88 85 SER A O 1
ATOM 637 N N . LEU A 1 86 ? 2.195 8.972 -4.874 1.00 92.12 86 LEU A N 1
ATOM 638 C CA . LEU A 1 86 ? 2.973 8.898 -3.634 1.00 92.12 86 LEU A CA 1
ATOM 639 C C . LEU A 1 86 ? 2.609 10.024 -2.663 1.00 92.12 86 LEU A C 1
ATOM 641 O O . LEU A 1 86 ? 2.338 9.763 -1.492 1.00 92.12 86 LEU A O 1
ATOM 645 N N . ASN A 1 87 ? 2.538 11.265 -3.147 1.00 93.25 87 ASN A N 1
ATOM 646 C CA . ASN A 1 87 ? 2.164 12.408 -2.321 1.00 93.25 87 ASN A CA 1
ATOM 647 C C . ASN A 1 87 ? 0.740 12.250 -1.764 1.00 93.25 87 ASN A C 1
ATOM 649 O O . ASN A 1 87 ? 0.500 12.504 -0.585 1.00 93.25 87 ASN A O 1
ATOM 653 N N . SER A 1 88 ? -0.207 11.772 -2.578 1.00 93.38 88 SER A N 1
ATOM 654 C CA . SER A 1 88 ? -1.569 11.496 -2.109 1.00 93.38 88 SER A CA 1
ATOM 655 C C . SER A 1 88 ? -1.600 10.413 -1.024 1.00 93.38 88 SER A C 1
ATOM 657 O O . SER A 1 88 ? -2.325 10.565 -0.042 1.00 93.38 88 SER A O 1
ATOM 659 N N . ALA A 1 89 ? -0.817 9.340 -1.171 1.00 92.62 89 ALA A N 1
ATOM 660 C CA . ALA A 1 89 ? -0.767 8.247 -0.202 1.00 92.62 89 ALA A CA 1
ATOM 661 C C . ALA A 1 89 ? -0.166 8.684 1.145 1.00 92.62 89 ALA A C 1
ATOM 663 O O . ALA A 1 89 ? -0.739 8.388 2.193 1.00 92.62 89 ALA A O 1
ATOM 664 N N . ILE A 1 90 ? 0.946 9.429 1.130 1.00 94.56 90 ILE A N 1
ATOM 665 C CA . ILE A 1 90 ? 1.599 9.924 2.354 1.00 94.56 90 ILE A CA 1
ATOM 666 C C . ILE A 1 90 ? 0.698 10.934 3.078 1.00 94.56 90 ILE A C 1
ATOM 668 O O . ILE A 1 90 ? 0.559 10.874 4.300 1.00 94.56 90 ILE A O 1
ATOM 672 N N . ASN A 1 91 ? 0.031 11.824 2.338 1.00 94.25 91 ASN A N 1
ATOM 673 C CA . ASN A 1 91 ? -0.911 12.775 2.930 1.00 94.25 91 ASN A CA 1
ATOM 674 C C . ASN A 1 91 ? -2.120 12.068 3.555 1.00 94.25 91 ASN A C 1
ATOM 676 O O . ASN A 1 91 ? -2.509 12.410 4.670 1.00 94.25 91 ASN A O 1
ATOM 680 N N . ALA A 1 92 ? -2.682 11.057 2.885 1.00 93.88 92 ALA A N 1
ATOM 681 C CA . ALA A 1 92 ? -3.776 10.259 3.438 1.00 93.88 92 ALA A CA 1
ATOM 682 C C . ALA A 1 92 ? -3.347 9.484 4.696 1.00 93.88 92 ALA A C 1
ATOM 684 O O . ALA A 1 92 ? -4.089 9.449 5.673 1.00 93.88 92 ALA A O 1
ATOM 685 N N . MET A 1 93 ? -2.135 8.919 4.702 1.00 93.62 93 MET A N 1
ATOM 686 C CA . MET A 1 93 ? -1.569 8.235 5.868 1.00 93.62 93 MET A CA 1
ATOM 687 C C . MET A 1 93 ? -1.372 9.187 7.052 1.00 93.62 93 MET A C 1
ATOM 689 O O . MET A 1 93 ? -1.738 8.844 8.172 1.00 93.62 93 MET A O 1
ATOM 693 N N . SER A 1 94 ? -0.826 10.383 6.812 1.00 95.31 94 SER A N 1
ATOM 694 C CA . SER A 1 94 ? -0.650 11.399 7.856 1.00 95.31 94 SER A CA 1
ATOM 695 C C . SER A 1 94 ? -1.997 11.863 8.421 1.00 95.31 94 SER A C 1
ATOM 697 O O . SER A 1 94 ? -2.164 11.945 9.636 1.00 95.31 94 SER A O 1
ATOM 699 N N . ALA A 1 95 ? -2.988 12.088 7.551 1.00 93.81 95 ALA A N 1
ATOM 700 C CA . ALA A 1 95 ? -4.340 12.448 7.968 1.00 93.81 95 ALA A CA 1
ATOM 701 C C . ALA A 1 95 ? -4.983 11.351 8.832 1.00 93.81 95 ALA A C 1
ATOM 703 O O . ALA A 1 95 ? -5.456 11.662 9.920 1.00 93.81 95 ALA A O 1
ATOM 704 N N . ALA A 1 96 ? -4.924 10.086 8.398 1.00 93.50 96 ALA A N 1
ATOM 705 C CA . ALA A 1 96 ? -5.450 8.949 9.156 1.00 93.50 96 ALA A CA 1
ATOM 706 C C . ALA A 1 96 ? -4.726 8.764 10.499 1.00 93.50 96 ALA A C 1
ATOM 708 O O . ALA A 1 96 ? -5.355 8.553 11.529 1.00 93.50 96 ALA A O 1
ATOM 709 N N . PHE A 1 97 ? -3.397 8.912 10.532 1.00 93.88 97 PHE A N 1
ATOM 710 C CA . PHE A 1 97 ? -2.638 8.869 11.784 1.00 93.88 97 PHE A CA 1
ATOM 711 C C . PHE A 1 97 ? -3.101 9.947 12.774 1.00 93.88 97 PHE A C 1
ATOM 713 O O . PHE A 1 97 ? -3.156 9.710 13.984 1.00 93.88 97 PHE A O 1
ATOM 720 N N . ILE A 1 98 ? -3.450 11.131 12.271 1.00 93.56 98 ILE A N 1
ATOM 721 C CA . ILE A 1 98 ? -3.907 12.228 13.117 1.00 93.56 98 ILE A CA 1
ATOM 722 C C . ILE A 1 98 ? -5.324 12.001 13.613 1.00 93.56 98 ILE A C 1
ATOM 724 O O . ILE A 1 98 ? -5.531 12.065 14.823 1.00 93.56 98 ILE A O 1
ATOM 728 N N . SER A 1 99 ? -6.261 11.718 12.708 1.00 91.31 99 SER A N 1
ATOM 729 C CA . SER A 1 99 ? -7.672 11.537 13.052 1.00 91.31 99 SER A CA 1
ATOM 730 C C . SER A 1 99 ? -7.905 10.306 13.920 1.00 91.31 99 SER A C 1
ATOM 732 O O . SER A 1 99 ? -8.715 10.354 14.841 1.00 91.31 99 SER A O 1
ATOM 734 N N . ASP A 1 100 ? -7.183 9.215 13.657 1.00 91.38 100 ASP A N 1
ATOM 735 C CA . ASP A 1 100 ? -7.497 7.918 14.259 1.00 91.38 100 ASP A CA 1
ATOM 736 C C . ASP A 1 100 ? -6.677 7.661 15.530 1.00 91.38 100 ASP A C 1
ATOM 738 O O . ASP A 1 100 ? -7.146 6.987 16.448 1.00 91.38 100 ASP A O 1
ATOM 742 N N . LEU A 1 101 ? -5.450 8.195 15.613 1.00 91.25 101 LEU A N 1
ATOM 743 C CA . LEU A 1 101 ? -4.552 7.996 16.756 1.00 91.25 101 LEU A CA 1
ATOM 744 C C . LEU A 1 101 ? -4.276 9.296 17.513 1.00 91.25 101 LEU A C 1
ATOM 746 O O . LEU A 1 101 ? -4.541 9.377 18.712 1.00 91.25 101 LEU A O 1
ATOM 750 N N . TYR A 1 102 ? -3.694 10.300 16.855 1.00 91.81 102 TYR A N 1
ATOM 751 C CA . TYR A 1 102 ? -3.113 11.445 17.562 1.00 91.81 102 TYR A CA 1
ATOM 752 C C . TYR A 1 102 ? -4.164 12.298 18.283 1.00 91.81 102 TYR A C 1
ATOM 754 O O . TYR A 1 102 ? -4.023 12.578 19.476 1.00 91.81 102 TYR A O 1
ATOM 762 N N . GLU A 1 103 ? -5.210 12.710 17.571 1.00 91.44 103 GLU A N 1
ATOM 763 C CA . GLU A 1 103 ? -6.251 13.593 18.088 1.00 91.44 103 GLU A CA 1
ATOM 764 C C . GLU A 1 103 ? -7.082 12.929 19.200 1.00 91.44 103 GLU A C 1
ATOM 766 O O . GLU A 1 103 ? -7.170 13.533 20.275 1.00 91.44 103 GLU A O 1
ATOM 771 N N . PRO A 1 104 ? -7.598 11.689 19.062 1.00 90.38 104 PRO A N 1
ATOM 772 C CA . PRO A 1 104 ? -8.355 11.041 20.134 1.00 90.38 104 PRO A CA 1
ATOM 773 C C . PRO A 1 104 ? -7.515 10.806 21.396 1.00 90.38 104 PRO A C 1
ATOM 775 O O . PRO A 1 104 ? -7.958 11.085 22.514 1.00 90.38 104 PRO A O 1
ATOM 778 N N . ILE A 1 105 ? -6.269 10.336 21.242 1.00 91.38 105 ILE A N 1
ATOM 779 C CA . ILE A 1 105 ? -5.376 10.065 22.380 1.00 91.38 105 ILE A CA 1
ATOM 780 C C . ILE A 1 105 ? -5.041 11.363 23.114 1.00 91.38 105 ILE A C 1
ATOM 782 O O . ILE A 1 105 ? -5.041 11.401 24.348 1.00 91.38 105 ILE A O 1
ATOM 786 N N . MET A 1 106 ? -4.740 12.431 22.376 1.00 89.12 106 MET A N 1
ATOM 787 C CA . MET A 1 106 ? -4.297 13.682 22.976 1.00 89.12 106 MET A CA 1
ATOM 788 C C . MET A 1 106 ? -5.459 14.501 23.544 1.00 89.12 106 MET A C 1
ATOM 790 O O . MET A 1 106 ? -5.300 15.081 24.619 1.00 89.12 106 MET A O 1
ATOM 794 N N . THR A 1 107 ? -6.633 14.477 22.909 1.00 89.94 107 THR A N 1
ATOM 795 C CA . THR A 1 107 ? -7.870 15.052 23.462 1.00 89.94 107 THR A CA 1
ATOM 796 C C . THR A 1 107 ? -8.227 14.367 24.777 1.00 89.94 107 THR A C 1
ATOM 798 O O . THR A 1 107 ? -8.434 15.049 25.779 1.00 89.94 107 THR A O 1
ATOM 801 N N . ARG A 1 108 ? -8.161 13.028 24.841 1.00 88.19 108 ARG A N 1
ATOM 802 C CA . AR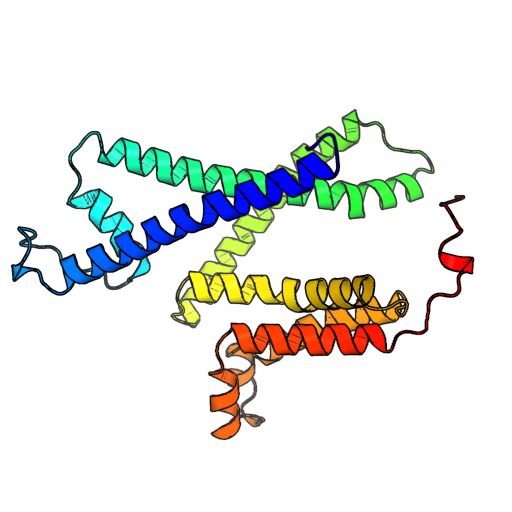G A 1 108 ? -8.398 12.275 26.084 1.00 88.19 108 ARG A CA 1
ATOM 803 C C . ARG A 1 108 ? -7.374 12.587 27.177 1.00 88.19 108 ARG A C 1
ATOM 805 O O . ARG A 1 108 ? -7.725 12.637 28.351 1.00 88.19 108 ARG A O 1
ATOM 812 N N . ARG A 1 109 ? -6.106 12.804 26.814 1.00 88.19 109 ARG A N 1
ATOM 813 C CA . ARG A 1 109 ? -5.043 13.161 27.772 1.00 88.19 109 ARG A CA 1
ATOM 814 C C . ARG A 1 109 ? -5.141 14.597 28.280 1.00 88.19 109 ARG A C 1
ATOM 816 O O . ARG A 1 109 ? -4.793 14.849 29.427 1.00 88.19 109 ARG A O 1
ATOM 823 N N . ARG A 1 110 ? -5.550 15.541 27.430 1.00 85.19 110 ARG A N 1
ATOM 824 C CA . ARG A 1 110 ? -5.623 16.973 27.768 1.00 85.19 110 ARG A CA 1
ATOM 825 C C . ARG A 1 110 ? -7.001 17.425 28.250 1.00 85.19 110 ARG A C 1
ATOM 827 O O . ARG A 1 110 ? -7.108 18.533 28.766 1.00 85.19 110 ARG A O 1
ATOM 834 N N . GLY A 1 111 ? -8.034 16.605 28.065 1.00 83.69 111 GLY A N 1
ATOM 835 C CA . GLY A 1 111 ? -9.421 16.925 28.408 1.00 83.69 111 GLY A CA 1
ATOM 836 C C . GLY A 1 111 ? -10.014 18.082 27.596 1.00 83.69 111 GLY A C 1
ATOM 837 O O . GLY A 1 111 ? -11.007 18.666 28.015 1.00 83.69 111 GLY A O 1
ATOM 838 N N . LYS A 1 112 ? -9.379 18.473 26.481 1.00 84.69 112 LYS A N 1
ATOM 839 C CA . LYS A 1 112 ? -9.814 19.568 25.602 1.00 84.69 112 LYS A CA 1
ATOM 840 C C . LYS A 1 112 ? -9.442 19.264 24.149 1.00 84.69 112 LYS A C 1
ATOM 842 O O . LYS A 1 112 ? -8.380 18.670 23.933 1.00 84.69 112 LYS A O 1
ATOM 847 N N . PRO A 1 113 ? -10.260 19.706 23.175 1.00 82.25 113 PRO A N 1
ATOM 848 C CA . PRO A 1 113 ? -9.941 19.563 21.761 1.00 82.25 113 PRO A CA 1
ATOM 849 C C . PRO A 1 113 ? -8.664 20.335 21.416 1.00 82.25 113 PRO A C 1
ATOM 851 O O . PRO A 1 113 ? -8.377 21.395 21.987 1.00 82.25 113 PRO A O 1
ATOM 854 N N . LEU A 1 114 ? -7.871 19.785 20.497 1.00 85.88 114 LEU A N 1
ATOM 855 C CA . LEU A 1 114 ? -6.644 20.429 20.046 1.00 85.88 114 LEU A CA 1
ATOM 856 C C . LEU A 1 114 ? -6.952 21.562 19.058 1.00 85.88 114 LEU A C 1
ATOM 858 O O . LEU A 1 114 ? -7.869 21.445 18.252 1.00 85.88 114 LEU A O 1
ATOM 862 N N . PRO A 1 115 ? -6.167 22.652 19.073 1.00 89.12 115 PRO A N 1
ATOM 863 C CA . PRO A 1 115 ? -6.316 23.709 18.083 1.00 89.12 115 PRO A CA 1
ATOM 864 C C . PRO A 1 115 ? -5.932 23.207 16.684 1.00 89.12 115 PRO A C 1
ATOM 866 O O . PRO A 1 115 ? -4.908 22.540 16.516 1.00 89.12 115 PRO A O 1
ATOM 869 N N . GLU A 1 116 ? -6.697 23.601 15.664 1.00 87.75 116 GLU A N 1
ATOM 870 C CA . GLU A 1 116 ? -6.507 23.159 14.271 1.00 87.75 116 GLU A CA 1
ATOM 871 C C . GLU A 1 116 ? -5.091 23.433 13.742 1.00 87.75 116 GLU A C 1
ATOM 873 O O . GLU A 1 116 ? -4.482 22.587 13.089 1.00 87.75 116 GLU A O 1
ATOM 878 N N . GLN A 1 117 ? -4.506 24.584 14.092 1.00 90.25 117 GLN A N 1
ATOM 879 C CA . GLN A 1 117 ? -3.137 24.939 13.692 1.00 90.25 117 GLN A CA 1
ATOM 880 C C . GLN A 1 117 ? -2.094 23.932 14.195 1.00 90.25 117 GLN A C 1
ATOM 882 O O . GLN A 1 117 ? -1.080 23.699 13.535 1.00 90.25 117 GLN A O 1
ATOM 887 N N . HIS A 1 118 ? -2.327 23.337 15.367 1.00 90.00 118 HIS A N 1
ATOM 888 C CA . HIS A 1 118 ? -1.452 22.307 15.917 1.00 90.00 118 HIS A CA 1
ATOM 889 C C . HIS A 1 118 ? -1.603 20.998 15.143 1.00 90.00 118 HIS A C 1
ATOM 891 O O . HIS A 1 118 ? -0.592 20.399 14.784 1.00 90.00 118 HIS A O 1
ATOM 897 N N . LEU A 1 119 ? -2.835 20.597 14.814 1.00 89.62 119 LEU A N 1
ATOM 898 C CA . LEU A 1 119 ? -3.101 19.406 14.000 1.00 89.62 119 LEU A CA 1
ATOM 899 C C . LEU A 1 119 ? -2.444 19.509 12.617 1.00 89.62 119 LEU A C 1
ATOM 901 O O . LEU A 1 119 ? -1.813 18.555 12.172 1.00 89.62 119 LEU A O 1
ATOM 905 N N . VAL A 1 120 ? -2.477 20.685 11.979 1.00 91.88 120 VAL A N 1
ATOM 906 C CA . VAL A 1 120 ? -1.801 20.910 10.687 1.00 91.88 120 VAL A CA 1
ATOM 907 C C . VAL A 1 120 ? -0.282 20.749 10.802 1.00 91.88 120 VAL A C 1
ATOM 909 O O . VAL A 1 120 ? 0.326 20.080 9.966 1.00 91.88 120 VAL A O 1
ATOM 912 N N . ARG A 1 121 ? 0.351 21.311 11.843 1.00 92.62 121 ARG A N 1
ATOM 913 C CA . ARG A 1 121 ? 1.805 21.155 12.058 1.00 92.62 121 ARG A CA 1
ATOM 914 C C . ARG A 1 121 ? 2.186 19.701 12.312 1.00 92.62 121 ARG A C 1
ATOM 916 O O . ARG A 1 121 ? 3.168 19.218 11.756 1.00 92.62 121 ARG A O 1
ATOM 923 N N . VAL A 1 122 ? 1.397 18.993 13.118 1.00 92.19 122 VAL A N 1
ATOM 924 C CA . VAL A 1 122 ? 1.587 17.555 13.344 1.00 92.19 122 VAL A CA 1
ATOM 925 C C . VAL A 1 122 ? 1.393 16.782 12.038 1.00 92.19 122 VAL A C 1
ATOM 927 O O . VAL A 1 122 ? 2.154 15.857 11.780 1.00 92.19 122 VAL A O 1
ATOM 930 N N . GLY A 1 123 ? 0.472 17.210 11.169 1.00 91.94 123 GLY A N 1
ATOM 931 C CA . GLY A 1 123 ? 0.265 16.653 9.825 1.00 91.94 123 GLY A CA 1
ATOM 932 C C . GLY A 1 123 ? 1.477 16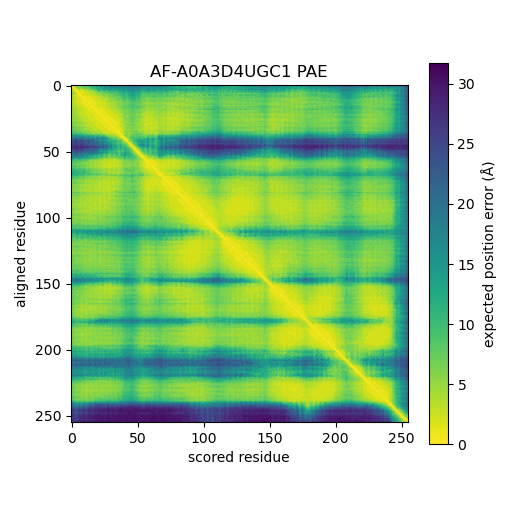.781 8.928 1.00 91.94 123 GLY A C 1
ATOM 933 O O . GLY A 1 123 ? 1.880 15.806 8.296 1.00 91.94 123 GLY A O 1
ATOM 934 N N . GLN A 1 124 ? 2.112 17.949 8.920 1.00 93.38 124 GLN A N 1
ATOM 935 C CA . GLN A 1 124 ? 3.345 18.175 8.165 1.00 93.38 124 GLN A CA 1
ATOM 936 C C . GLN A 1 124 ? 4.484 17.276 8.663 1.00 93.38 124 GLN A C 1
ATOM 938 O O . GLN A 1 124 ? 5.185 16.663 7.860 1.00 93.38 124 GLN A O 1
ATOM 943 N N . ILE A 1 125 ? 4.631 17.128 9.984 1.00 94.31 125 ILE A N 1
ATOM 944 C CA . ILE A 1 125 ? 5.616 16.211 10.577 1.00 94.31 125 ILE A CA 1
ATOM 945 C C . ILE A 1 125 ? 5.266 14.753 10.243 1.00 94.31 125 ILE A C 1
ATOM 947 O O . ILE A 1 125 ? 6.152 13.972 9.906 1.00 94.31 125 ILE A O 1
ATOM 951 N N . GLY A 1 126 ? 3.981 14.396 10.279 1.00 93.31 126 GLY A N 1
ATOM 952 C CA . GLY A 1 126 ? 3.481 13.070 9.923 1.00 93.31 126 GLY A CA 1
ATOM 953 C C . GLY A 1 126 ? 3.769 12.698 8.470 1.00 93.31 126 GLY A C 1
ATOM 954 O O . GLY A 1 126 ? 4.113 11.552 8.201 1.00 93.31 126 GLY A O 1
ATOM 955 N N . VAL A 1 127 ? 3.734 13.662 7.543 1.00 95.38 127 VAL A N 1
ATOM 956 C CA . VAL A 1 127 ? 4.133 13.452 6.139 1.00 95.38 127 VAL A CA 1
ATOM 957 C C . VAL A 1 127 ? 5.622 13.122 6.037 1.00 95.38 127 VAL A C 1
ATOM 959 O O . VAL A 1 127 ? 5.991 12.169 5.353 1.00 95.38 127 VAL A O 1
ATOM 962 N N . ILE A 1 128 ? 6.482 13.857 6.751 1.00 95.19 128 ILE A N 1
ATOM 963 C CA . ILE A 1 128 ? 7.931 13.598 6.768 1.00 95.19 128 ILE A CA 1
ATOM 964 C C . ILE A 1 128 ? 8.218 12.219 7.378 1.00 95.19 128 ILE A C 1
ATOM 966 O O . ILE A 1 128 ? 8.926 11.409 6.779 1.00 95.19 128 ILE A O 1
ATOM 970 N N . ALA A 1 129 ? 7.634 11.925 8.542 1.00 94.25 129 ALA A N 1
ATOM 971 C CA . ALA A 1 129 ? 7.807 10.648 9.227 1.00 94.25 129 ALA A CA 1
ATOM 972 C C . ALA A 1 129 ? 7.276 9.472 8.391 1.00 94.25 129 ALA A C 1
ATOM 974 O O . ALA A 1 129 ? 7.969 8.469 8.229 1.00 94.25 129 ALA A O 1
ATOM 975 N N . GLY A 1 130 ? 6.084 9.613 7.806 1.00 93.06 130 GLY A N 1
ATOM 976 C CA . GLY A 1 130 ? 5.483 8.621 6.917 1.00 93.06 130 GLY A CA 1
ATOM 977 C C . GLY A 1 130 ? 6.324 8.379 5.666 1.00 93.06 130 GLY A C 1
ATOM 978 O O . GLY A 1 130 ? 6.526 7.229 5.285 1.00 93.06 130 GLY A O 1
ATOM 979 N N . GLY A 1 131 ? 6.890 9.435 5.074 1.00 93.81 131 GLY A N 1
ATOM 980 C CA . GLY A 1 131 ? 7.830 9.328 3.958 1.00 93.81 131 GLY A CA 1
ATOM 981 C C . GLY A 1 131 ? 9.091 8.536 4.315 1.00 93.81 131 GLY A C 1
ATOM 982 O O . GLY A 1 131 ? 9.492 7.659 3.553 1.00 93.81 131 GLY A O 1
ATOM 983 N N . ILE A 1 132 ? 9.680 8.778 5.493 1.00 94.69 132 ILE A N 1
ATOM 984 C CA . ILE A 1 132 ? 10.844 8.017 5.983 1.00 94.69 132 ILE A CA 1
ATOM 985 C C . ILE A 1 132 ? 10.474 6.547 6.205 1.00 94.69 132 ILE A C 1
ATOM 987 O O . ILE A 1 132 ? 11.182 5.661 5.730 1.00 94.69 132 ILE A O 1
ATOM 991 N N . VAL A 1 133 ? 9.359 6.270 6.886 1.00 93.38 133 VAL A N 1
ATOM 992 C CA . VAL A 1 133 ? 8.910 4.897 7.169 1.00 93.38 133 VAL A CA 1
ATOM 993 C C . VAL A 1 133 ? 8.617 4.134 5.879 1.00 93.38 133 VAL A C 1
ATOM 995 O O . VAL A 1 133 ? 9.076 3.004 5.726 1.00 93.38 133 VAL A O 1
ATOM 998 N N . LEU A 1 134 ? 7.908 4.746 4.927 1.00 91.81 134 LEU A N 1
ATOM 999 C CA . LEU A 1 134 ? 7.634 4.138 3.624 1.00 91.81 134 LEU A CA 1
ATOM 1000 C C . LEU A 1 134 ? 8.908 3.951 2.795 1.00 91.81 134 LEU A C 1
ATOM 1002 O O . LEU A 1 134 ? 9.033 2.935 2.118 1.00 91.81 134 LEU A O 1
ATOM 1006 N N . GLY A 1 135 ? 9.868 4.876 2.877 1.00 92.00 135 GLY A N 1
ATOM 1007 C CA . GLY A 1 135 ? 11.179 4.734 2.243 1.00 92.00 135 GLY A CA 1
ATOM 1008 C C . GLY A 1 135 ? 11.979 3.558 2.810 1.00 92.00 135 GLY A C 1
ATOM 1009 O O . GLY A 1 135 ? 12.487 2.734 2.053 1.00 92.00 135 GLY A O 1
ATOM 1010 N N . LEU A 1 136 ? 12.028 3.418 4.138 1.00 92.88 136 LEU A N 1
ATOM 1011 C CA . LEU A 1 136 ? 12.659 2.271 4.801 1.00 92.88 136 LEU A CA 1
ATOM 1012 C C . LEU A 1 136 ? 11.949 0.958 4.453 1.00 92.88 136 LEU A C 1
ATOM 1014 O O . LEU A 1 136 ? 12.603 -0.043 4.161 1.00 92.88 136 LEU A O 1
ATOM 1018 N N . PHE A 1 137 ? 10.615 0.962 4.434 1.00 89.62 137 PHE A N 1
ATOM 1019 C CA . PHE A 1 137 ? 9.826 -0.196 4.027 1.00 89.62 137 PHE A CA 1
ATOM 1020 C C . PHE A 1 137 ? 10.089 -0.577 2.565 1.00 89.62 137 PHE A C 1
ATOM 1022 O O . PHE A 1 137 ? 10.249 -1.757 2.265 1.00 89.62 137 PHE A O 1
ATOM 1029 N N . ALA A 1 138 ? 10.236 0.401 1.666 1.00 89.06 138 ALA A N 1
ATOM 1030 C CA . ALA A 1 138 ? 10.611 0.154 0.278 1.00 89.06 138 ALA A CA 1
ATOM 1031 C C . ALA A 1 138 ? 11.985 -0.530 0.164 1.00 89.06 138 ALA A C 1
ATOM 1033 O O . ALA A 1 138 ? 12.123 -1.474 -0.613 1.00 89.06 138 ALA A O 1
ATOM 1034 N N . CYS A 1 139 ? 12.975 -0.139 0.978 1.00 89.38 139 CYS A N 1
ATOM 1035 C CA . CYS A 1 139 ? 14.271 -0.827 1.038 1.00 89.38 139 CYS A CA 1
ATOM 1036 C C . CYS A 1 139 ? 14.126 -2.304 1.443 1.00 89.38 139 CYS A C 1
ATOM 1038 O O . CYS A 1 139 ? 14.737 -3.177 0.826 1.00 89.38 139 CYS A O 1
ATOM 1040 N N . VAL A 1 140 ? 13.280 -2.602 2.435 1.00 86.50 140 VAL A N 1
ATOM 1041 C CA . VAL A 1 140 ? 12.977 -3.986 2.845 1.00 86.50 140 VAL A CA 1
ATOM 1042 C C . VAL A 1 140 ? 12.274 -4.752 1.720 1.00 86.50 140 VAL A C 1
ATOM 1044 O O . VAL A 1 140 ? 12.623 -5.899 1.438 1.00 86.50 140 VAL A O 1
ATOM 1047 N N . CYS A 1 141 ? 11.325 -4.119 1.028 1.00 84.75 141 CYS A N 1
ATOM 1048 C CA . CYS A 1 141 ? 10.629 -4.721 -0.107 1.00 84.75 141 CYS A CA 1
ATOM 1049 C C . CYS A 1 141 ? 11.569 -5.085 -1.261 1.00 84.75 141 CYS A C 1
ATOM 1051 O O . CYS A 1 141 ? 11.349 -6.112 -1.896 1.00 84.75 141 CYS A O 1
ATOM 1053 N N . ILE A 1 142 ? 12.615 -4.296 -1.527 1.00 83.06 142 ILE A N 1
ATOM 1054 C CA . ILE A 1 142 ? 13.611 -4.619 -2.562 1.00 83.06 142 ILE A CA 1
ATOM 1055 C C . ILE A 1 142 ? 14.336 -5.926 -2.216 1.00 83.06 142 ILE A C 1
ATOM 1057 O O . ILE A 1 142 ? 14.427 -6.821 -3.055 1.00 83.06 142 ILE A O 1
ATOM 1061 N N . PHE A 1 143 ? 14.785 -6.073 -0.967 1.00 80.44 143 PHE A N 1
ATOM 1062 C CA . PHE A 1 143 ? 15.422 -7.308 -0.502 1.00 80.44 143 PHE A CA 1
ATOM 1063 C C . PHE A 1 143 ? 14.471 -8.514 -0.594 1.00 80.44 143 PHE A C 1
ATOM 1065 O O . PHE A 1 143 ? 14.854 -9.596 -1.044 1.00 80.44 143 PHE A O 1
ATOM 1072 N N . TRP A 1 144 ? 13.203 -8.312 -0.230 1.00 75.25 144 TRP A N 1
ATOM 1073 C CA . TRP A 1 144 ? 12.191 -9.365 -0.264 1.00 75.25 144 TRP A CA 1
ATOM 1074 C C . TRP A 1 144 ? 11.796 -9.774 -1.695 1.00 75.25 144 TRP A C 1
ATOM 1076 O O . TRP A 1 144 ? 11.666 -10.966 -1.977 1.00 75.25 144 TRP A O 1
ATOM 1086 N N . LYS A 1 145 ? 11.662 -8.820 -2.626 1.00 78.69 145 LYS A N 1
ATOM 1087 C CA . LYS A 1 145 ? 11.382 -9.099 -4.046 1.00 78.69 145 LYS A CA 1
ATOM 1088 C C . LYS A 1 145 ? 12.487 -9.964 -4.654 1.00 78.69 145 LYS A C 1
ATOM 1090 O O . LYS A 1 145 ? 12.181 -10.972 -5.288 1.00 78.69 145 LYS A O 1
ATOM 1095 N N . ASN A 1 146 ? 13.752 -9.607 -4.415 1.00 73.62 146 ASN A N 1
ATOM 1096 C CA . ASN A 1 146 ? 14.906 -10.317 -4.978 1.00 73.62 146 ASN A CA 1
ATOM 1097 C C . ASN A 1 146 ? 14.960 -11.799 -4.573 1.00 73.62 146 ASN A C 1
ATOM 1099 O O . ASN A 1 146 ? 15.546 -12.602 -5.286 1.00 73.62 146 ASN A O 1
ATOM 1103 N N . SER A 1 147 ? 14.334 -12.174 -3.454 1.00 66.62 147 SER A N 1
ATOM 1104 C CA . SER A 1 147 ? 14.298 -13.567 -2.993 1.00 66.62 147 SER A CA 1
ATOM 1105 C C . SER A 1 147 ? 13.228 -14.420 -3.691 1.00 66.62 147 SER A C 1
ATOM 1107 O O . SER A 1 147 ? 13.364 -15.637 -3.718 1.00 66.62 147 SER A O 1
ATOM 1109 N N . ASN A 1 148 ? 12.168 -13.813 -4.243 1.00 63.31 148 ASN A N 1
ATOM 1110 C CA . ASN A 1 148 ? 11.007 -14.542 -4.781 1.00 63.31 148 ASN A CA 1
ATOM 1111 C C . ASN A 1 148 ? 10.893 -14.511 -6.315 1.00 63.31 148 ASN A C 1
ATOM 1113 O O . ASN A 1 148 ? 10.055 -15.221 -6.857 1.00 63.31 148 ASN A O 1
ATOM 1117 N N . ASN A 1 149 ? 11.696 -13.701 -7.024 1.00 67.19 149 ASN A N 1
ATOM 1118 C CA . ASN A 1 149 ? 11.638 -13.520 -8.491 1.00 67.19 149 ASN A CA 1
ATOM 1119 C C . ASN A 1 149 ? 10.233 -13.198 -9.054 1.00 67.19 149 ASN A C 1
ATOM 1121 O O . ASN A 1 149 ? 9.977 -13.347 -10.249 1.00 67.19 149 ASN A O 1
ATOM 1125 N N . ASP A 1 150 ? 9.320 -12.726 -8.203 1.00 71.69 150 ASP A N 1
ATOM 1126 C CA . ASP A 1 150 ? 7.952 -12.400 -8.585 1.00 71.69 150 ASP A CA 1
ATOM 1127 C C . ASP A 1 150 ? 7.878 -11.104 -9.396 1.00 71.69 150 ASP A C 1
ATOM 1129 O O . ASP A 1 150 ? 8.687 -10.175 -9.256 1.00 71.69 150 ASP A O 1
ATOM 1133 N N . THR A 1 151 ? 6.822 -10.992 -10.207 1.00 76.56 151 THR A N 1
ATOM 1134 C CA . THR A 1 151 ? 6.508 -9.717 -10.854 1.00 76.56 151 THR A CA 1
ATOM 1135 C C . THR A 1 151 ? 6.167 -8.647 -9.815 1.00 76.56 151 THR A C 1
ATOM 1137 O O . THR A 1 151 ? 5.492 -8.925 -8.822 1.00 76.56 151 THR A O 1
ATOM 1140 N N . LEU A 1 152 ? 6.582 -7.393 -10.045 1.00 79.50 152 LEU A N 1
ATOM 1141 C CA . LEU A 1 152 ? 6.338 -6.300 -9.092 1.00 79.50 152 LEU A CA 1
ATOM 1142 C C . LEU A 1 152 ? 4.842 -6.110 -8.798 1.00 79.50 152 LEU A C 1
ATOM 1144 O O . LEU A 1 152 ? 4.471 -5.784 -7.673 1.00 79.50 152 LEU A O 1
ATOM 1148 N N . ILE A 1 153 ? 3.985 -6.364 -9.791 1.00 83.12 153 ILE A N 1
ATOM 1149 C CA . ILE A 1 153 ? 2.527 -6.304 -9.646 1.00 83.12 153 ILE A CA 1
ATOM 1150 C C . ILE A 1 153 ? 2.035 -7.391 -8.683 1.00 83.12 153 ILE A C 1
ATOM 1152 O O . ILE A 1 153 ? 1.293 -7.081 -7.754 1.00 83.12 153 ILE A O 1
ATOM 1156 N N . VAL A 1 154 ? 2.465 -8.646 -8.857 1.00 81.56 154 VAL A N 1
ATOM 1157 C CA . VAL A 1 154 ? 2.072 -9.757 -7.968 1.00 81.56 154 VAL A CA 1
ATOM 1158 C C . VAL A 1 154 ? 2.576 -9.523 -6.545 1.00 81.56 154 VAL A C 1
ATOM 1160 O O . VAL A 1 154 ? 1.826 -9.731 -5.589 1.00 81.56 154 VAL A O 1
ATOM 1163 N N . PHE A 1 155 ? 3.799 -9.014 -6.398 1.00 83.88 155 PHE A N 1
ATOM 1164 C CA . PHE A 1 155 ? 4.357 -8.656 -5.097 1.00 83.88 155 PHE A CA 1
ATOM 1165 C C . PHE A 1 155 ? 3.540 -7.547 -4.412 1.00 83.88 155 PHE A C 1
ATOM 1167 O O . PHE A 1 155 ? 3.096 -7.714 -3.275 1.00 83.88 155 PHE A O 1
ATOM 1174 N N . ALA A 1 156 ? 3.265 -6.442 -5.114 1.00 85.56 156 ALA A N 1
ATOM 1175 C CA . ALA A 1 156 ? 2.498 -5.320 -4.572 1.00 85.56 156 ALA A CA 1
ATOM 1176 C C . ALA A 1 156 ? 1.069 -5.728 -4.173 1.00 85.56 156 ALA A C 1
ATOM 1178 O O . ALA A 1 156 ? 0.603 -5.382 -3.085 1.00 85.56 156 ALA A O 1
ATOM 1179 N N . LEU A 1 157 ? 0.389 -6.512 -5.017 1.00 87.31 157 LEU A N 1
ATOM 1180 C CA . LEU A 1 157 ? -0.942 -7.051 -4.729 1.00 87.31 157 LEU A CA 1
ATOM 1181 C C . LEU A 1 157 ? -0.934 -7.979 -3.504 1.00 87.31 157 LEU A C 1
ATOM 1183 O O . LEU A 1 157 ? -1.841 -7.912 -2.668 1.00 87.31 157 LEU A O 1
ATOM 1187 N N . SER A 1 158 ? 0.107 -8.803 -3.365 1.00 84.06 158 SER A N 1
ATOM 1188 C CA . SER A 1 158 ? 0.283 -9.699 -2.218 1.00 84.06 158 SER A CA 1
ATOM 1189 C C . SER A 1 158 ? 0.415 -8.922 -0.913 1.00 84.06 158 SER A C 1
ATOM 1191 O O . SER A 1 158 ? -0.322 -9.205 0.030 1.00 84.06 158 SER A O 1
ATOM 1193 N N . VAL A 1 159 ? 1.268 -7.892 -0.875 1.00 85.81 159 VAL A N 1
ATOM 1194 C CA . VAL A 1 159 ? 1.432 -7.020 0.302 1.00 85.81 159 VAL A CA 1
ATOM 1195 C C . VAL A 1 159 ? 0.120 -6.311 0.650 1.00 85.81 159 VAL A C 1
ATOM 1197 O O . VAL A 1 159 ? -0.314 -6.328 1.801 1.00 85.81 159 VAL A O 1
ATOM 1200 N N . MET A 1 160 ? -0.558 -5.742 -0.348 1.00 88.44 160 MET A N 1
ATOM 1201 C CA . MET A 1 160 ? -1.831 -5.037 -0.171 1.00 88.44 160 MET A CA 1
ATOM 1202 C C . MET A 1 160 ? -2.927 -5.939 0.420 1.00 88.44 160 MET A C 1
ATOM 1204 O O . MET A 1 160 ? -3.774 -5.496 1.201 1.00 88.44 160 MET A O 1
ATOM 1208 N N . SER A 1 161 ? -2.886 -7.231 0.110 1.00 88.75 161 SER A N 1
ATOM 1209 C CA . SER A 1 161 ? -3.926 -8.163 0.537 1.00 88.75 161 SER A CA 1
ATOM 1210 C C . SER A 1 161 ? -3.903 -8.550 2.000 1.00 88.75 161 SER A C 1
ATOM 1212 O O . SER A 1 161 ? -4.946 -8.939 2.524 1.00 88.75 161 SER A O 1
ATOM 1214 N N . PHE A 1 162 ? -2.769 -8.390 2.680 1.00 89.25 162 PHE A N 1
ATOM 1215 C CA . PHE A 1 162 ? -2.714 -8.546 4.132 1.00 89.25 162 PHE A CA 1
ATOM 1216 C C . PHE A 1 162 ? -3.660 -7.574 4.838 1.00 89.25 162 PHE A C 1
ATOM 1218 O O . PHE A 1 162 ? -4.340 -7.956 5.788 1.00 89.25 162 PHE A O 1
ATOM 1225 N N . ALA A 1 163 ? -3.741 -6.336 4.346 1.00 90.25 163 ALA A N 1
ATOM 1226 C CA . ALA A 1 163 ? -4.669 -5.342 4.868 1.00 90.25 163 ALA A CA 1
ATOM 1227 C C . ALA A 1 163 ? -6.098 -5.584 4.357 1.00 90.25 163 ALA A C 1
ATOM 1229 O O . ALA A 1 163 ? -7.062 -5.525 5.124 1.00 90.25 163 ALA A O 1
ATOM 1230 N N . TYR A 1 164 ? -6.251 -5.882 3.062 1.00 92.12 164 TYR A N 1
ATOM 1231 C CA . TYR A 1 164 ? -7.572 -5.977 2.438 1.00 92.12 164 TYR A CA 1
ATOM 1232 C C . TYR A 1 164 ? -8.385 -7.187 2.886 1.00 92.12 164 TYR A C 1
ATOM 1234 O O . TYR A 1 164 ? -9.592 -7.040 3.058 1.00 92.12 164 TYR A O 1
ATOM 1242 N N . ALA A 1 165 ? -7.766 -8.346 3.128 1.00 93.12 165 ALA A N 1
ATOM 1243 C CA . ALA A 1 165 ? -8.495 -9.551 3.530 1.00 93.12 165 ALA A CA 1
ATOM 1244 C C . ALA A 1 165 ? -9.345 -9.319 4.793 1.00 93.12 165 ALA A C 1
ATOM 1246 O O . ALA A 1 165 ? -10.525 -9.665 4.821 1.00 93.12 165 ALA A O 1
ATOM 1247 N N . GLY A 1 166 ? -8.763 -8.676 5.810 1.00 92.44 166 GLY A N 1
ATOM 1248 C CA . GLY A 1 166 ? -9.464 -8.341 7.049 1.00 92.44 166 GLY A CA 1
ATOM 1249 C C . GLY A 1 166 ? -10.443 -7.177 6.893 1.00 92.44 166 GLY A C 1
ATOM 1250 O O . GLY A 1 166 ? -11.603 -7.285 7.285 1.00 92.44 166 GLY A O 1
ATOM 1251 N N . LEU A 1 167 ? -9.992 -6.058 6.311 1.00 93.56 167 LEU A N 1
ATOM 1252 C CA . LEU A 1 167 ? -10.803 -4.839 6.208 1.00 93.56 167 LEU A CA 1
ATOM 1253 C C . LEU A 1 167 ? -12.064 -5.067 5.378 1.00 93.56 167 LEU A C 1
ATOM 1255 O O . LEU A 1 167 ? -13.166 -4.770 5.839 1.00 93.56 167 LEU A O 1
ATOM 1259 N N . ILE A 1 168 ? -11.913 -5.640 4.180 1.00 94.31 168 ILE A N 1
ATOM 1260 C CA . ILE A 1 168 ? -13.045 -5.961 3.307 1.00 94.31 168 ILE A CA 1
ATOM 1261 C C . ILE A 1 168 ? -13.993 -6.914 4.043 1.00 94.31 168 ILE A C 1
ATOM 1263 O O . ILE A 1 168 ? -15.198 -6.677 4.053 1.00 94.31 168 ILE A O 1
ATOM 1267 N N . GLY A 1 169 ? -13.462 -7.926 4.737 1.00 92.19 169 GLY A N 1
ATOM 1268 C CA . GLY A 1 169 ? -14.266 -8.885 5.493 1.00 92.19 169 GLY A CA 1
ATOM 1269 C C . GLY A 1 169 ? -15.155 -8.247 6.567 1.00 92.19 169 GLY A C 1
ATOM 1270 O O . GLY A 1 169 ? -16.351 -8.551 6.649 1.00 92.19 169 GLY A O 1
ATOM 1271 N N . VAL A 1 170 ? -14.594 -7.319 7.347 1.00 93.12 170 VAL A N 1
ATOM 1272 C CA . VAL A 1 170 ? -15.317 -6.554 8.375 1.00 93.12 170 VAL A CA 1
ATOM 1273 C C . VAL A 1 170 ? -16.350 -5.615 7.749 1.00 93.12 170 VAL A C 1
ATOM 1275 O O . VAL A 1 170 ? -17.495 -5.590 8.203 1.00 93.12 170 VAL A O 1
ATOM 1278 N N . PHE A 1 171 ? -15.994 -4.885 6.685 1.00 92.81 171 PHE A N 1
ATOM 1279 C CA . PHE A 1 171 ? -16.931 -3.994 5.990 1.00 92.81 171 PHE A CA 1
ATOM 1280 C C . PHE A 1 171 ? -18.117 -4.756 5.389 1.00 92.81 171 PHE A C 1
ATOM 1282 O O . PHE A 1 171 ? -19.256 -4.311 5.525 1.00 92.81 171 PHE A O 1
ATOM 1289 N N . PHE A 1 172 ? -17.883 -5.928 4.791 1.00 93.38 172 PHE A N 1
ATOM 1290 C CA . PHE A 1 172 ? -18.961 -6.795 4.312 1.00 93.38 172 PHE A CA 1
ATOM 1291 C C . PHE A 1 172 ? -19.893 -7.224 5.447 1.00 93.38 172 PHE A C 1
ATOM 1293 O O . PHE A 1 172 ? -21.112 -7.157 5.291 1.00 93.38 172 PHE A O 1
ATOM 1300 N N . CYS A 1 173 ? -19.345 -7.618 6.602 1.00 90.56 173 CYS A N 1
ATOM 1301 C CA . CYS A 1 173 ? -20.162 -7.978 7.759 1.00 90.56 173 CYS A CA 1
ATOM 1302 C C . CYS A 1 173 ? -21.002 -6.791 8.252 1.00 90.56 173 CYS A C 1
ATOM 1304 O O . CYS A 1 173 ? -22.192 -6.961 8.502 1.00 90.56 173 CYS A O 1
ATOM 1306 N N . ALA A 1 174 ? -20.410 -5.596 8.341 1.00 89.69 174 ALA A N 1
ATOM 1307 C CA . ALA A 1 174 ? -21.089 -4.384 8.798 1.00 89.69 174 ALA A CA 1
ATOM 1308 C C . ALA A 1 174 ? -22.194 -3.904 7.836 1.00 89.69 174 ALA A C 1
ATOM 1310 O O . ALA A 1 174 ? -23.211 -3.379 8.284 1.00 89.69 174 ALA A O 1
ATOM 1311 N N . LEU A 1 175 ? -22.014 -4.087 6.522 1.00 90.12 175 LEU A N 1
ATOM 1312 C CA . LEU A 1 175 ? -23.004 -3.704 5.508 1.00 90.12 175 LEU A CA 1
ATOM 1313 C C . LEU A 1 175 ? -24.151 -4.715 5.384 1.00 90.12 175 LEU A C 1
ATOM 1315 O O . LEU A 1 175 ? -25.301 -4.318 5.209 1.00 90.12 175 LEU A O 1
ATOM 1319 N N . LEU A 1 176 ? -23.847 -6.016 5.446 1.00 90.81 176 LEU A N 1
ATOM 1320 C CA . LEU A 1 176 ? -24.828 -7.078 5.193 1.00 90.81 176 LEU A CA 1
ATOM 1321 C C . LEU A 1 176 ? -25.508 -7.601 6.465 1.00 90.81 176 LEU A C 1
ATOM 1323 O O . LEU A 1 176 ? -26.582 -8.196 6.384 1.00 90.81 176 LEU A O 1
ATOM 1327 N N . THR A 1 177 ? -24.907 -7.401 7.640 1.00 87.12 177 THR A N 1
ATOM 1328 C CA . THR A 1 177 ? -25.374 -7.988 8.904 1.00 87.12 177 THR A CA 1
ATOM 1329 C C . THR A 1 177 ? -25.456 -6.936 10.013 1.00 87.12 177 THR A C 1
ATOM 1331 O O . THR A 1 177 ? -24.698 -5.979 10.054 1.00 87.12 177 THR A O 1
ATOM 1334 N N . LYS A 1 178 ? -26.365 -7.135 10.978 1.00 81.69 178 LYS A N 1
ATOM 1335 C CA . LYS A 1 178 ? -26.472 -6.326 12.217 1.00 81.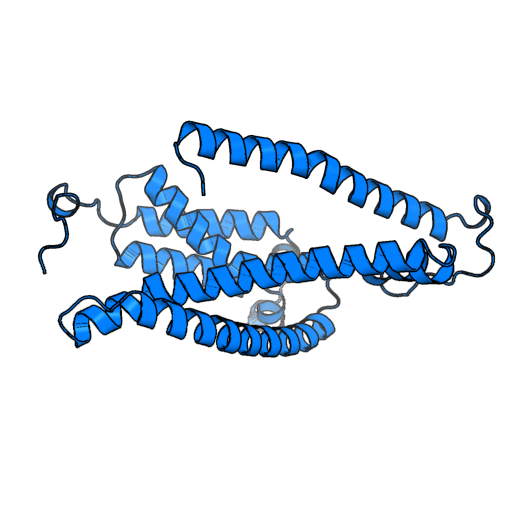69 178 LYS A CA 1
ATOM 1336 C C . LYS A 1 178 ? -25.723 -6.945 13.409 1.00 81.69 178 LYS A C 1
ATOM 1338 O O . LYS A 1 178 ? -26.024 -6.660 14.569 1.00 81.69 178 LYS A O 1
ATOM 1343 N N . ARG A 1 179 ? -24.825 -7.888 13.128 1.00 79.06 179 ARG A N 1
ATOM 1344 C CA . ARG A 1 179 ? -24.041 -8.642 14.112 1.00 79.06 179 ARG A CA 1
ATOM 1345 C C . ARG A 1 179 ? -22.601 -8.162 14.087 1.00 79.06 179 ARG A C 1
ATOM 1347 O O . ARG A 1 179 ? -22.121 -7.731 13.044 1.00 79.06 179 ARG A O 1
ATOM 1354 N N . GLY A 1 180 ? -21.943 -8.247 15.236 1.00 81.62 180 GLY A N 1
ATOM 1355 C CA . GLY A 1 180 ? -20.563 -7.816 15.398 1.00 81.62 180 GLY A CA 1
ATOM 1356 C C . GLY A 1 180 ? -20.361 -7.114 16.735 1.00 81.62 180 GLY A C 1
ATOM 1357 O O . GLY A 1 180 ? -21.132 -6.248 17.133 1.00 81.62 180 GLY A O 1
ATOM 1358 N N . SER A 1 181 ? -19.305 -7.496 17.435 1.00 88.38 181 SER A N 1
ATOM 1359 C CA . SER A 1 181 ? -18.753 -6.810 18.600 1.00 88.38 181 SER A CA 1
ATOM 1360 C C . SER A 1 181 ? -17.327 -6.339 18.306 1.00 88.38 181 SER A C 1
ATOM 1362 O O . SER A 1 181 ? -16.670 -6.864 17.403 1.00 88.38 181 SER A O 1
ATOM 1364 N N . SER A 1 182 ? -16.801 -5.406 19.104 1.00 87.44 182 SER A N 1
ATOM 1365 C CA . SER A 1 182 ? -15.412 -4.936 18.970 1.00 87.44 182 SER A CA 1
ATOM 1366 C C . SER A 1 182 ? -14.406 -6.094 19.005 1.00 87.44 182 SER A C 1
ATOM 1368 O O . SER A 1 182 ? -13.464 -6.123 18.221 1.00 87.44 182 SER A O 1
ATOM 1370 N N . ALA A 1 183 ? -14.657 -7.105 19.845 1.00 89.69 183 ALA A N 1
ATOM 1371 C CA . ALA A 1 183 ? -13.831 -8.309 19.910 1.00 89.69 183 ALA A CA 1
ATOM 1372 C C . ALA A 1 183 ? -13.896 -9.140 18.616 1.00 89.69 183 ALA A C 1
ATOM 1374 O O . ALA A 1 183 ? -12.860 -9.587 18.132 1.00 89.69 183 ALA A O 1
ATOM 1375 N N . SER A 1 184 ? -15.085 -9.318 18.023 1.00 90.50 184 SER A N 1
ATOM 1376 C CA . SER A 1 184 ? -15.215 -10.064 16.761 1.00 90.50 184 SER A CA 1
ATOM 1377 C C . SER A 1 184 ? -14.594 -9.333 15.571 1.00 90.50 184 SER A C 1
ATOM 1379 O O . SER A 1 184 ? -14.049 -9.987 14.690 1.00 90.50 184 SER A O 1
ATOM 1381 N N . VAL A 1 185 ? -14.614 -7.994 15.566 1.00 92.44 185 VAL A N 1
ATOM 1382 C CA . VAL A 1 185 ? -13.955 -7.187 14.529 1.00 92.44 185 VAL A CA 1
ATOM 1383 C C . VAL A 1 185 ? -12.439 -7.357 14.611 1.00 92.44 185 VAL A C 1
ATOM 1385 O O . VAL A 1 185 ? -11.801 -7.653 13.605 1.00 92.44 185 VAL A O 1
ATOM 1388 N N . ILE A 1 186 ? -11.860 -7.254 15.812 1.00 93.38 186 ILE A N 1
ATOM 1389 C CA . ILE A 1 186 ? -10.421 -7.479 16.014 1.00 93.38 186 ILE A CA 1
ATOM 1390 C C . ILE A 1 186 ? -10.041 -8.914 15.619 1.00 93.38 186 ILE A C 1
ATOM 1392 O O . ILE A 1 186 ? -9.066 -9.113 14.896 1.00 93.38 186 ILE A O 1
ATOM 1396 N N . ALA A 1 187 ? -10.834 -9.912 16.023 1.00 92.69 187 ALA A N 1
ATOM 1397 C CA . ALA A 1 187 ? -10.604 -11.304 15.641 1.00 92.69 187 ALA A CA 1
ATOM 1398 C C . ALA A 1 187 ? -10.670 -11.507 14.116 1.00 92.69 187 ALA A C 1
ATOM 1400 O O . ALA A 1 187 ? -9.817 -12.188 13.556 1.00 92.69 187 ALA A O 1
ATOM 1401 N N . ALA A 1 188 ? -11.629 -10.880 13.431 1.00 93.12 188 ALA A N 1
ATOM 1402 C CA . ALA A 1 188 ? -11.768 -10.944 11.979 1.00 93.12 188 ALA A CA 1
ATOM 1403 C C . ALA A 1 188 ? -10.562 -10.338 11.239 1.00 93.12 188 ALA A C 1
ATOM 1405 O O . ALA A 1 188 ? -10.115 -10.904 10.237 1.00 93.12 188 ALA A O 1
ATOM 1406 N N . LEU A 1 189 ? -10.008 -9.227 11.739 1.00 94.00 189 LEU A N 1
ATOM 1407 C CA . LEU A 1 189 ? -8.788 -8.619 11.196 1.00 94.00 189 LEU A CA 1
ATOM 1408 C C . LEU A 1 189 ? -7.574 -9.542 11.371 1.00 94.00 189 LEU A C 1
ATOM 1410 O O . LEU A 1 189 ? -6.836 -9.771 10.414 1.00 94.00 189 LEU A O 1
ATOM 1414 N N . ILE A 1 190 ? -7.404 -10.122 12.565 1.00 94.81 190 ILE A N 1
ATOM 1415 C CA . ILE A 1 190 ? -6.305 -11.055 12.858 1.00 94.81 190 ILE A CA 1
ATOM 1416 C C . ILE A 1 190 ? -6.418 -12.312 11.991 1.00 94.81 190 ILE A C 1
ATOM 1418 O O . ILE A 1 190 ? -5.429 -12.731 11.398 1.00 94.81 190 ILE A O 1
ATOM 1422 N N . VAL A 1 191 ? -7.611 -12.899 11.869 1.00 93.81 191 VAL A N 1
ATOM 1423 C CA . VAL A 1 191 ? -7.829 -14.103 11.053 1.00 93.81 191 VAL A CA 1
ATOM 1424 C C . VAL A 1 191 ? -7.541 -13.832 9.577 1.00 93.81 191 VAL A C 1
ATOM 1426 O O . VAL A 1 191 ? -6.866 -14.640 8.944 1.00 93.81 191 VAL A O 1
ATOM 1429 N N . GLY A 1 192 ? -7.983 -12.689 9.040 1.00 92.94 192 GLY A N 1
ATOM 1430 C CA . GLY A 1 192 ? -7.661 -12.290 7.667 1.00 92.94 192 GLY A CA 1
ATOM 1431 C C . GLY A 1 192 ? -6.151 -12.151 7.440 1.00 92.94 192 GLY A C 1
ATOM 1432 O O . GLY A 1 192 ? -5.624 -12.673 6.458 1.00 92.94 192 GLY A O 1
ATOM 1433 N N . PHE A 1 193 ? -5.442 -11.517 8.378 1.00 92.75 193 PHE A N 1
ATOM 1434 C CA . PHE A 1 193 ? -3.987 -11.368 8.318 1.00 92.75 193 PHE A CA 1
ATOM 1435 C C . PHE A 1 193 ? -3.256 -12.716 8.400 1.00 92.75 193 PHE A C 1
ATOM 1437 O O . PHE A 1 193 ? -2.400 -13.011 7.567 1.00 92.75 193 PHE A O 1
ATOM 1444 N N . VAL A 1 194 ? -3.611 -13.555 9.380 1.00 91.88 194 VAL A N 1
ATOM 1445 C CA . VAL A 1 194 ? -2.997 -14.875 9.590 1.00 91.88 194 VAL A CA 1
ATOM 1446 C C . VAL A 1 194 ? -3.251 -15.785 8.395 1.00 91.88 194 VAL A C 1
ATOM 1448 O O . VAL A 1 194 ? -2.331 -16.467 7.958 1.00 91.88 194 VAL A O 1
ATOM 1451 N N . TRP A 1 195 ? -4.455 -15.763 7.821 1.00 91.12 195 TRP A N 1
ATOM 1452 C CA . TRP A 1 195 ? -4.750 -16.502 6.598 1.00 91.12 195 TRP A CA 1
ATOM 1453 C C . TRP A 1 195 ? -3.799 -16.112 5.463 1.00 91.12 195 TRP A C 1
ATOM 1455 O O . TRP A 1 195 ? -3.145 -16.979 4.881 1.00 91.12 195 TRP A O 1
ATOM 1465 N N . MET A 1 196 ? -3.656 -14.810 5.190 1.00 90.25 196 MET A N 1
ATOM 1466 C CA . MET A 1 196 ? -2.763 -14.356 4.123 1.00 90.25 196 MET A CA 1
ATOM 1467 C C . MET A 1 196 ? -1.308 -14.708 4.402 1.00 90.25 196 MET A C 1
ATOM 1469 O O . MET A 1 196 ? -0.623 -15.145 3.478 1.00 90.25 196 MET A O 1
ATOM 1473 N N . LEU A 1 197 ? -0.869 -14.621 5.661 1.00 87.38 197 LEU A N 1
ATOM 1474 C CA . LEU A 1 197 ? 0.462 -15.052 6.082 1.00 87.38 197 LEU A CA 1
ATOM 1475 C C . LEU A 1 197 ? 0.682 -16.542 5.804 1.00 87.38 197 LEU A C 1
ATOM 1477 O O . LEU A 1 197 ? 1.682 -16.905 5.194 1.00 87.38 197 LEU A O 1
ATOM 1481 N N . MET A 1 198 ? -0.273 -17.396 6.179 1.00 84.19 198 MET A N 1
ATOM 1482 C CA . MET A 1 198 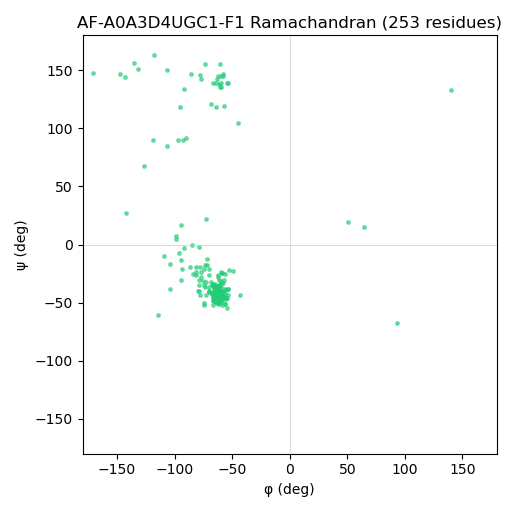? -0.189 -18.843 5.964 1.00 84.19 198 MET A CA 1
ATOM 1483 C C . MET A 1 198 ? -0.133 -19.223 4.485 1.00 84.19 198 MET A C 1
ATOM 1485 O O . MET A 1 198 ? 0.459 -20.244 4.160 1.00 84.19 198 MET A O 1
ATOM 1489 N N . THR A 1 199 ? -0.711 -18.417 3.590 1.00 82.81 199 THR A N 1
ATOM 1490 C CA . THR A 1 199 ? -0.697 -18.675 2.137 1.00 82.81 199 THR A CA 1
ATOM 1491 C C . THR A 1 199 ? 0.561 -18.182 1.402 1.00 82.81 199 THR A C 1
ATOM 1493 O O . THR A 1 199 ? 0.662 -18.362 0.180 1.00 82.81 199 THR A O 1
ATOM 1496 N N . GLN A 1 200 ? 1.515 -17.562 2.113 1.00 81.25 200 GLN A N 1
ATOM 1497 C CA . GLN A 1 200 ? 2.789 -17.108 1.545 1.00 81.25 200 GLN A CA 1
ATOM 1498 C C . GLN A 1 200 ? 3.775 -18.260 1.348 1.00 81.25 200 GLN A C 1
ATOM 1500 O O . GLN A 1 200 ? 3.906 -19.125 2.214 1.00 81.25 200 GLN A O 1
ATOM 1505 N N . ARG A 1 201 ? 4.546 -18.220 0.250 1.00 73.62 201 ARG A N 1
ATOM 1506 C CA . ARG A 1 201 ? 5.570 -19.238 -0.046 1.00 73.62 201 ARG A CA 1
ATOM 1507 C C . ARG A 1 201 ? 6.649 -19.312 1.038 1.00 73.62 201 ARG A C 1
ATOM 1509 O O . ARG A 1 201 ? 7.035 -20.404 1.427 1.00 73.62 201 ARG A O 1
ATOM 1516 N N . PHE A 1 202 ? 7.007 -18.173 1.633 1.00 73.00 202 PHE A N 1
ATOM 1517 C CA . PHE A 1 202 ? 7.934 -18.114 2.768 1.00 73.00 202 PHE A CA 1
ATOM 1518 C C . PHE A 1 202 ? 7.532 -19.032 3.941 1.00 73.00 202 PHE A C 1
ATOM 1520 O O . PHE A 1 202 ? 8.389 -19.651 4.562 1.00 73.00 202 PHE A O 1
ATOM 1527 N N . VAL A 1 203 ? 6.232 -19.154 4.242 1.00 74.88 203 VAL A N 1
ATOM 1528 C CA . VAL A 1 203 ? 5.749 -20.027 5.328 1.00 74.88 203 VAL A CA 1
ATOM 1529 C C . VAL A 1 203 ? 5.824 -21.501 4.936 1.00 74.88 203 VAL A C 1
ATOM 1531 O O . VAL A 1 203 ? 6.128 -22.339 5.784 1.00 74.88 203 VAL A O 1
ATOM 1534 N N . TYR A 1 204 ? 5.588 -21.812 3.659 1.00 70.69 204 TYR A N 1
ATOM 1535 C CA . TYR A 1 204 ? 5.768 -23.160 3.128 1.00 70.69 204 TYR A CA 1
ATOM 1536 C C . TYR A 1 204 ? 7.222 -23.620 3.278 1.00 70.69 204 TYR A C 1
ATOM 1538 O O . TYR A 1 204 ? 7.468 -24.664 3.879 1.00 70.69 204 TYR A O 1
ATOM 1546 N N . ASP A 1 205 ? 8.175 -22.796 2.839 1.00 70.75 205 ASP A N 1
ATOM 1547 C CA . ASP A 1 205 ? 9.604 -23.129 2.869 1.00 70.75 205 ASP A CA 1
ATOM 1548 C C . ASP A 1 205 ? 10.150 -23.216 4.311 1.00 70.75 205 ASP A C 1
ATOM 1550 O O . ASP A 1 205 ? 10.979 -24.071 4.623 1.00 70.75 205 ASP A O 1
ATOM 1554 N N . ALA A 1 206 ? 9.644 -22.382 5.228 1.00 74.31 206 ALA A N 1
ATOM 1555 C CA . ALA A 1 206 ? 10.061 -22.364 6.633 1.00 74.31 206 ALA A CA 1
ATOM 1556 C C . ALA A 1 206 ? 9.552 -23.556 7.467 1.00 74.31 206 ALA A C 1
ATOM 1558 O O . ALA A 1 206 ? 10.089 -23.815 8.548 1.00 74.31 206 ALA A O 1
ATOM 1559 N N . ILE A 1 207 ? 8.528 -24.288 7.009 1.00 76.50 207 ILE A N 1
ATOM 1560 C CA . ILE A 1 207 ? 7.953 -25.423 7.744 1.00 76.50 207 ILE A CA 1
ATOM 1561 C C . ILE A 1 207 ? 8.102 -26.709 6.904 1.00 76.50 207 ILE A C 1
ATOM 1563 O O . ILE A 1 207 ? 7.193 -27.119 6.180 1.00 76.50 207 ILE A O 1
ATOM 1567 N N . PRO A 1 208 ? 9.214 -27.454 7.055 1.00 67.25 208 PRO A N 1
ATOM 1568 C CA . PRO A 1 208 ? 9.442 -28.714 6.339 1.00 67.25 208 PRO A CA 1
ATOM 1569 C C . PRO A 1 208 ? 8.341 -29.767 6.557 1.00 67.25 208 PRO A C 1
ATOM 1571 O O . PRO A 1 208 ? 8.103 -30.617 5.709 1.00 67.25 208 PRO A O 1
ATOM 1574 N N . ARG A 1 209 ? 7.620 -29.697 7.687 1.00 67.00 209 ARG A N 1
ATOM 1575 C CA . ARG A 1 209 ? 6.561 -30.653 8.061 1.00 67.00 209 ARG A CA 1
ATOM 1576 C C . ARG A 1 209 ? 5.271 -30.538 7.241 1.00 67.00 209 ARG A C 1
ATOM 1578 O O . ARG A 1 209 ? 4.476 -31.469 7.275 1.00 67.00 209 ARG A O 1
ATOM 1585 N N . ILE A 1 210 ? 5.049 -29.424 6.540 1.00 68.25 210 ILE A N 1
ATOM 1586 C CA . ILE A 1 210 ? 3.873 -29.224 5.672 1.00 68.25 210 ILE A CA 1
ATOM 1587 C C . ILE A 1 210 ? 4.186 -29.477 4.193 1.00 68.25 210 ILE A C 1
ATOM 1589 O O . ILE A 1 210 ? 3.321 -29.276 3.344 1.00 68.25 210 ILE A O 1
ATOM 1593 N N . HIS A 1 211 ? 5.400 -29.931 3.867 1.00 71.19 211 HIS A N 1
ATOM 1594 C CA . HIS A 1 211 ? 5.754 -30.256 2.492 1.00 71.19 211 HIS A CA 1
ATOM 1595 C C . HIS A 1 211 ? 4.975 -31.484 2.019 1.00 71.19 211 HIS A C 1
ATOM 1597 O O . HIS A 1 211 ? 5.053 -32.570 2.594 1.00 71.19 211 HIS A O 1
ATOM 1603 N N . GLY A 1 212 ? 4.205 -31.302 0.951 1.00 70.75 212 GLY A N 1
ATOM 1604 C CA . GLY A 1 212 ? 3.423 -32.360 0.337 1.00 70.75 212 GLY A CA 1
ATOM 1605 C C . GLY A 1 212 ? 2.836 -31.900 -0.996 1.00 70.75 212 GLY A C 1
ATOM 1606 O O . GLY A 1 212 ? 2.472 -30.731 -1.130 1.00 70.75 212 GLY A O 1
ATOM 1607 N N . PRO A 1 213 ? 2.671 -32.804 -1.977 1.00 67.88 213 PRO A N 1
ATOM 1608 C CA . PRO A 1 213 ? 2.279 -32.438 -3.343 1.00 67.88 213 PRO A CA 1
ATOM 1609 C C . PRO A 1 213 ? 0.904 -31.752 -3.420 1.00 67.88 213 PRO A C 1
ATOM 1611 O O . PRO A 1 213 ? 0.675 -30.885 -4.258 1.00 67.88 213 PRO A O 1
ATOM 1614 N N . ARG A 1 214 ? -0.019 -32.082 -2.504 1.00 70.44 214 ARG A N 1
ATOM 1615 C CA . ARG A 1 214 ? -1.331 -31.413 -2.400 1.00 70.44 214 ARG A CA 1
ATOM 1616 C C . ARG A 1 214 ? -1.239 -29.997 -1.829 1.00 70.44 214 ARG A C 1
ATOM 1618 O O . ARG A 1 2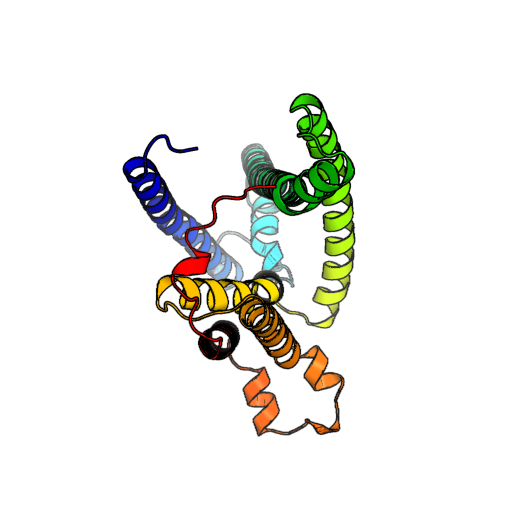14 ? -2.049 -29.144 -2.176 1.00 70.44 214 ARG A O 1
ATOM 1625 N N . ILE A 1 215 ? -0.278 -29.767 -0.940 1.00 71.25 215 ILE A N 1
ATOM 1626 C CA . ILE A 1 215 ? -0.092 -28.490 -0.254 1.00 71.25 215 ILE A CA 1
ATOM 1627 C C . ILE A 1 215 ? 0.630 -27.524 -1.194 1.00 71.25 215 ILE A C 1
ATOM 1629 O O . ILE A 1 215 ? 0.204 -26.385 -1.331 1.00 71.25 215 ILE A O 1
ATOM 1633 N N . GLU A 1 216 ? 1.617 -27.994 -1.954 1.00 70.00 216 GLU A N 1
ATOM 1634 C CA . GLU A 1 216 ? 2.272 -27.195 -2.993 1.00 70.00 216 GLU A CA 1
ATOM 1635 C C . GLU A 1 216 ? 1.285 -26.658 -4.045 1.00 70.00 216 GLU A C 1
ATOM 1637 O O . GLU A 1 216 ? 1.335 -25.475 -4.389 1.00 70.00 216 GLU A O 1
ATOM 1642 N N . TYR A 1 217 ? 0.314 -27.476 -4.470 1.00 69.94 217 TYR A N 1
ATOM 1643 C CA . TYR A 1 217 ? -0.766 -27.021 -5.353 1.00 69.94 217 TYR A CA 1
ATOM 1644 C C . TYR A 1 217 ? -1.616 -25.910 -4.714 1.00 69.94 217 TYR A C 1
ATOM 1646 O O . TYR A 1 217 ? -2.000 -24.954 -5.384 1.00 69.94 217 TYR A O 1
ATOM 1654 N N . PHE A 1 218 ? -1.868 -25.994 -3.404 1.00 68.25 218 PHE A N 1
ATOM 1655 C CA . PHE A 1 218 ? -2.595 -24.968 -2.654 1.00 68.25 218 PHE A CA 1
ATOM 1656 C C . PHE A 1 218 ? -1.828 -23.635 -2.600 1.00 68.25 218 PHE A C 1
ATOM 1658 O O . PHE A 1 218 ? -2.417 -22.562 -2.746 1.00 68.25 218 PHE A O 1
ATOM 1665 N N . TYR A 1 219 ? -0.501 -23.687 -2.460 1.00 70.12 219 TYR A N 1
ATOM 1666 C CA . TYR A 1 219 ? 0.351 -22.495 -2.507 1.00 70.12 219 TYR A CA 1
ATOM 1667 C C . TYR A 1 219 ? 0.454 -21.883 -3.913 1.00 70.12 219 TYR A C 1
ATOM 1669 O O . TYR A 1 219 ? 0.631 -20.666 -4.012 1.00 70.12 219 TYR A O 1
ATOM 1677 N N . GLY A 1 220 ? 0.265 -22.681 -4.970 1.00 68.94 220 GLY A N 1
ATOM 1678 C CA . GLY A 1 220 ? 0.205 -22.243 -6.372 1.00 68.94 220 GLY A CA 1
ATOM 1679 C C . GLY A 1 220 ? -1.131 -21.630 -6.815 1.00 68.94 220 GLY A C 1
ATOM 1680 O O . GLY A 1 220 ? -1.253 -21.190 -7.957 1.00 68.94 220 GLY A O 1
ATOM 1681 N N . ILE A 1 221 ? -2.144 -21.577 -5.941 1.00 76.88 221 ILE A N 1
ATOM 1682 C CA . ILE A 1 221 ? -3.436 -20.955 -6.259 1.00 76.88 221 ILE A CA 1
ATOM 1683 C C . ILE A 1 221 ? -3.251 -19.463 -6.577 1.00 76.88 221 ILE A C 1
ATOM 1685 O O . ILE A 1 221 ? -2.551 -18.737 -5.866 1.00 76.88 221 ILE A O 1
ATOM 1689 N N . ASN A 1 222 ? -3.947 -18.988 -7.616 1.00 80.56 222 ASN A N 1
ATOM 1690 C CA . ASN A 1 222 ? -3.952 -17.578 -7.997 1.00 80.56 222 ASN A CA 1
ATOM 1691 C C . ASN A 1 222 ? -4.352 -16.668 -6.829 1.00 80.56 222 ASN A C 1
ATOM 1693 O O . ASN A 1 222 ? -5.305 -16.928 -6.092 1.00 80.56 222 ASN A O 1
ATOM 1697 N N . PHE A 1 223 ? -3.650 -15.544 -6.734 1.00 78.44 223 PHE A N 1
ATOM 1698 C CA . PHE A 1 223 ? -3.817 -14.505 -5.723 1.00 78.44 223 PHE A CA 1
ATOM 1699 C C . PHE A 1 223 ? -5.283 -14.144 -5.407 1.00 78.44 223 PHE A C 1
ATOM 1701 O O . PHE A 1 223 ? -5.663 -14.052 -4.238 1.00 78.44 223 PHE A O 1
ATOM 1708 N N . THR A 1 224 ? -6.128 -14.004 -6.433 1.00 85.75 224 THR A N 1
ATOM 1709 C CA . THR A 1 224 ? -7.546 -13.642 -6.285 1.00 85.75 224 THR A CA 1
ATOM 1710 C C . THR A 1 224 ? -8.296 -14.612 -5.376 1.00 85.75 224 THR A C 1
ATOM 1712 O O . THR A 1 224 ? -9.051 -14.190 -4.502 1.00 85.75 224 THR A O 1
ATOM 1715 N N . TRP A 1 225 ? -8.048 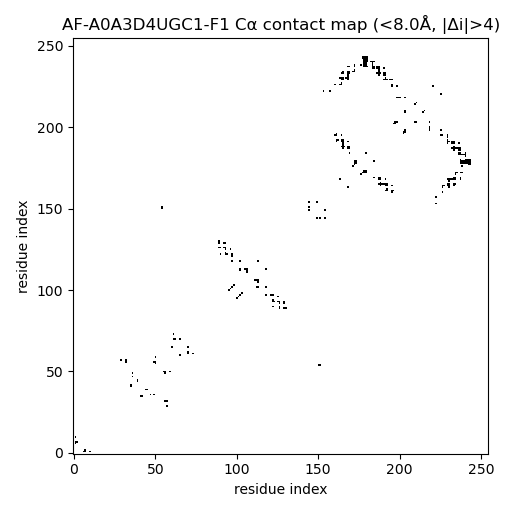-15.914 -5.522 1.00 87.94 225 TRP A N 1
ATOM 1716 C CA . TRP A 1 225 ? -8.701 -16.930 -4.704 1.00 87.94 225 TRP A CA 1
ATOM 1717 C C . TRP A 1 225 ? -8.234 -16.868 -3.250 1.00 87.94 225 TRP A C 1
ATOM 1719 O O . TRP A 1 225 ? -9.068 -16.907 -2.345 1.00 87.94 225 TRP A O 1
ATOM 1729 N N . LYS A 1 226 ? -6.929 -16.670 -3.015 1.00 88.38 226 LYS A N 1
ATOM 1730 C CA . LYS A 1 226 ? -6.375 -16.494 -1.660 1.00 88.38 226 LYS A CA 1
ATOM 1731 C C . LYS A 1 226 ? -7.068 -15.340 -0.930 1.00 88.38 226 LYS A C 1
ATOM 1733 O O . LYS A 1 226 ? -7.496 -15.514 0.212 1.00 88.38 226 LYS A O 1
ATOM 1738 N N . LEU A 1 227 ? -7.258 -14.211 -1.620 1.00 90.81 227 LEU A N 1
ATOM 1739 C CA . LEU A 1 227 ? -7.957 -13.043 -1.082 1.00 90.81 227 LEU A CA 1
ATOM 1740 C C . LEU A 1 227 ? -9.434 -13.329 -0.807 1.00 90.81 227 LEU A C 1
ATOM 1742 O O . LEU A 1 227 ? -9.903 -13.028 0.286 1.00 90.81 227 LEU A O 1
ATOM 1746 N N . THR A 1 228 ? -10.159 -13.944 -1.747 1.00 92.25 228 THR A N 1
ATOM 1747 C CA . THR A 1 228 ? -11.585 -14.255 -1.538 1.00 92.25 228 THR A CA 1
ATOM 1748 C C . THR A 1 228 ? -11.816 -15.167 -0.336 1.00 92.25 228 THR A C 1
ATOM 1750 O O . THR A 1 228 ? -12.706 -14.894 0.465 1.00 92.25 228 THR A O 1
ATOM 1753 N N . ILE A 1 229 ? -10.984 -16.198 -0.150 1.00 91.81 229 ILE A N 1
ATOM 1754 C CA . ILE A 1 229 ? -11.086 -17.087 1.012 1.00 91.81 229 ILE A CA 1
ATOM 1755 C C . ILE A 1 229 ? -10.771 -16.314 2.298 1.00 91.81 229 ILE A C 1
ATOM 1757 O O . ILE A 1 229 ? -11.503 -16.442 3.276 1.00 91.81 229 ILE A O 1
ATOM 1761 N N . GLY A 1 230 ? -9.745 -15.456 2.288 1.00 91.62 230 GLY A N 1
ATOM 1762 C CA . GLY A 1 230 ? -9.402 -14.615 3.437 1.00 91.62 230 GLY A CA 1
ATOM 1763 C C . GLY A 1 230 ? -10.535 -13.677 3.852 1.00 91.62 230 GLY A C 1
ATOM 1764 O O . GLY A 1 230 ? -10.853 -13.580 5.037 1.00 91.62 230 GLY A O 1
ATOM 1765 N N . VAL A 1 231 ? -11.194 -13.048 2.876 1.00 94.00 231 VAL A N 1
ATOM 1766 C CA . VAL A 1 231 ? -12.374 -12.201 3.103 1.00 94.00 231 VAL A CA 1
ATOM 1767 C C . VAL A 1 231 ? -13.527 -13.021 3.679 1.00 94.00 231 VAL A C 1
ATOM 1769 O O . VAL A 1 231 ? -14.105 -12.617 4.682 1.00 94.00 231 VAL A O 1
ATOM 1772 N N . LEU A 1 232 ? -13.834 -14.192 3.111 1.00 94.31 232 LEU A N 1
ATOM 1773 C CA . LEU A 1 232 ? -14.911 -15.058 3.604 1.00 94.31 232 LEU A CA 1
ATOM 1774 C C . LEU A 1 232 ? -14.669 -15.526 5.043 1.00 94.31 232 LEU A C 1
ATOM 1776 O O . LEU A 1 232 ? -15.593 -15.497 5.860 1.00 94.31 232 LEU A O 1
ATOM 1780 N N . LEU A 1 233 ? -13.437 -15.924 5.371 1.00 93.38 233 LEU A N 1
ATOM 1781 C CA . LEU A 1 233 ? -13.050 -16.305 6.731 1.00 93.38 233 LEU A CA 1
ATOM 1782 C C . LEU A 1 233 ? -13.207 -15.126 7.694 1.00 93.38 233 LEU A C 1
ATOM 1784 O O . LEU A 1 233 ? -13.832 -15.269 8.745 1.00 93.38 233 LEU A O 1
ATOM 1788 N N . SER A 1 234 ? -12.703 -13.951 7.314 1.00 93.19 234 SER A N 1
ATOM 1789 C CA . SER A 1 234 ? -12.810 -12.734 8.118 1.00 93.19 234 SER A CA 1
ATOM 1790 C C . SER A 1 234 ? -14.272 -12.324 8.352 1.00 93.19 234 SER A C 1
ATOM 1792 O O . SER A 1 234 ? -14.683 -12.128 9.498 1.00 93.19 234 SER A O 1
ATOM 1794 N N . THR A 1 235 ? -15.105 -12.295 7.304 1.00 93.00 235 THR A N 1
ATOM 1795 C CA . THR A 1 235 ? -16.544 -12.004 7.415 1.00 93.00 235 THR A CA 1
ATOM 1796 C C . THR A 1 235 ? -17.261 -13.021 8.298 1.00 93.00 235 THR A C 1
ATOM 1798 O O . THR A 1 235 ? -18.071 -12.629 9.137 1.00 93.00 235 THR A O 1
ATOM 1801 N N . SER A 1 236 ? -16.948 -14.312 8.162 1.00 92.50 236 SER A N 1
ATOM 1802 C CA . SER A 1 236 ? -17.565 -15.372 8.970 1.00 92.50 236 SER A CA 1
ATOM 1803 C C . SER A 1 236 ? -17.244 -15.201 10.455 1.00 92.50 236 SER A C 1
ATOM 1805 O O . SER A 1 236 ? -18.144 -15.248 11.291 1.00 92.50 236 SER A O 1
ATOM 1807 N N . VAL A 1 237 ? -15.980 -14.928 10.790 1.00 91.81 237 VAL A N 1
ATOM 1808 C CA . VAL A 1 237 ? -15.545 -14.665 12.173 1.00 91.81 237 VAL A CA 1
ATOM 1809 C C . VAL A 1 237 ? -16.203 -13.406 12.734 1.00 91.81 237 VAL A C 1
ATOM 1811 O O . VAL A 1 237 ? -16.652 -13.404 13.881 1.00 91.81 237 VAL A O 1
ATOM 1814 N N . CYS A 1 238 ? -16.333 -12.356 11.922 1.00 90.38 238 CYS A N 1
ATOM 1815 C CA . CYS A 1 238 ? -17.023 -11.133 12.324 1.00 90.38 238 CYS A CA 1
ATOM 1816 C C . CYS A 1 238 ? -18.519 -11.388 12.605 1.00 90.38 238 CYS A C 1
ATOM 1818 O O . CYS A 1 238 ? -19.060 -10.910 13.604 1.00 90.38 238 CYS A O 1
ATOM 1820 N N . ALA A 1 239 ? -19.182 -12.198 11.774 1.00 89.19 239 ALA A N 1
ATOM 1821 C CA . ALA A 1 239 ? -20.609 -12.506 11.886 1.00 89.19 239 ALA A CA 1
ATOM 1822 C C . ALA A 1 239 ? -20.968 -13.394 13.094 1.00 89.19 239 ALA A C 1
ATOM 1824 O O . ALA A 1 239 ? -22.120 -13.385 13.543 1.00 89.19 239 ALA A O 1
ATOM 1825 N N . LEU A 1 240 ? -19.995 -14.134 13.642 1.00 89.19 240 LEU A N 1
ATOM 1826 C CA . LEU A 1 240 ? -20.136 -14.893 14.892 1.00 89.19 240 LEU A CA 1
ATOM 1827 C C . LEU A 1 240 ? -20.198 -13.987 16.136 1.00 89.19 240 LEU A C 1
ATOM 1829 O O . LEU A 1 240 ? -20.574 -14.444 17.218 1.00 89.19 240 LEU A O 1
ATOM 1833 N N . GLY A 1 241 ? -19.865 -12.700 15.997 1.00 83.44 241 GLY A N 1
ATOM 1834 C CA . GLY A 1 241 ? -20.033 -11.707 17.050 1.00 83.44 241 GLY A CA 1
ATOM 1835 C C . GLY A 1 241 ? -21.491 -11.565 17.494 1.00 83.44 241 GLY A C 1
ATOM 1836 O O . GLY A 1 241 ? -22.429 -11.654 16.697 1.00 83.44 241 GLY A O 1
ATOM 1837 N N . ARG A 1 242 ? -21.702 -11.312 18.792 1.00 77.69 242 ARG A N 1
ATOM 1838 C CA . ARG A 1 242 ? -23.048 -11.064 19.332 1.00 77.69 242 ARG A CA 1
ATOM 1839 C C . ARG A 1 242 ? -23.700 -9.865 18.615 1.00 77.69 242 ARG A C 1
ATOM 1841 O O . ARG A 1 242 ? -22.994 -8.923 18.255 1.00 77.69 242 ARG A O 1
ATOM 1848 N N . PRO A 1 243 ? -25.028 -9.878 18.401 1.00 70.50 243 PRO A N 1
ATOM 1849 C CA . PRO A 1 243 ? -25.738 -8.730 17.848 1.00 70.50 243 PRO A CA 1
ATOM 1850 C C . PRO A 1 243 ? -25.575 -7.504 18.750 1.00 70.50 243 PRO A C 1
ATOM 1852 O O . PRO A 1 243 ? -25.723 -7.607 19.970 1.00 70.50 243 PRO A O 1
ATOM 1855 N N . GLN A 1 244 ? -25.295 -6.343 18.154 1.00 60.59 244 GLN A N 1
ATOM 1856 C CA . GLN A 1 244 ? -25.348 -5.077 18.883 1.00 60.59 244 GLN A CA 1
ATOM 1857 C C . GLN A 1 244 ? -26.793 -4.836 19.334 1.00 60.59 244 GLN A C 1
ATOM 1859 O O . GLN A 1 244 ? -27.712 -4.740 18.518 1.00 60.59 244 GLN A O 1
ATOM 1864 N N . SER A 1 245 ? -27.010 -4.757 20.649 1.00 49.00 245 SER A N 1
ATOM 1865 C CA . SER A 1 245 ? -28.287 -4.296 21.197 1.00 49.00 245 SER A CA 1
ATOM 1866 C C . SER A 1 245 ? -28.507 -2.837 20.786 1.00 49.00 245 SER A C 1
ATOM 1868 O O . SER A 1 245 ? -27.569 -2.039 20.836 1.00 49.00 245 SER A O 1
ATOM 1870 N N . LYS A 1 246 ? -29.743 -2.473 20.410 1.00 49.31 246 LYS A N 1
ATOM 1871 C CA . LYS A 1 246 ? -30.135 -1.119 19.956 1.00 49.31 246 LYS A CA 1
ATOM 1872 C C . LYS A 1 246 ? -29.671 0.014 20.891 1.00 49.31 246 LYS A C 1
ATOM 1874 O O . LYS A 1 246 ? -29.505 1.135 20.425 1.00 49.31 246 LYS A O 1
ATOM 1879 N N . ALA A 1 247 ? -29.410 -0.274 22.168 1.00 45.94 247 ALA A N 1
ATOM 1880 C CA . ALA A 1 247 ? -28.870 0.679 23.140 1.00 45.94 247 ALA A CA 1
ATOM 1881 C C . ALA A 1 247 ? -27.465 1.218 22.786 1.00 45.94 247 ALA A C 1
ATOM 1883 O O . ALA A 1 247 ? -27.139 2.337 23.158 1.00 45.94 247 ALA A O 1
ATOM 1884 N N . SER A 1 248 ? -26.649 0.469 22.033 1.00 47.62 248 SER A N 1
ATOM 1885 C CA . SER A 1 248 ? -25.290 0.890 21.646 1.00 47.62 248 SER A CA 1
ATOM 1886 C C . SER A 1 248 ? -25.258 1.898 20.492 1.00 47.62 248 SER A C 1
ATOM 1888 O O . SER A 1 248 ? -24.239 2.548 20.296 1.00 47.62 248 SER A O 1
ATOM 1890 N N . ILE A 1 249 ? -26.336 2.006 19.710 1.00 47.66 249 ILE A N 1
ATOM 1891 C CA . ILE A 1 249 ? -26.420 2.907 18.545 1.00 47.66 249 ILE A CA 1
ATOM 1892 C C . ILE A 1 249 ? -26.874 4.315 18.984 1.00 47.66 249 ILE A C 1
ATOM 1894 O O . ILE A 1 249 ? -26.655 5.290 18.275 1.00 47.66 249 ILE A O 1
ATOM 1898 N N . ALA A 1 250 ? -27.490 4.427 20.167 1.00 38.69 250 ALA A N 1
ATOM 1899 C CA . ALA A 1 250 ? -28.102 5.650 20.685 1.00 38.69 250 ALA A CA 1
ATOM 1900 C C . ALA A 1 250 ? -27.226 6.438 21.677 1.00 38.69 250 ALA A C 1
ATOM 1902 O O . ALA A 1 250 ? -27.719 7.393 22.269 1.00 38.69 250 ALA A O 1
ATOM 1903 N N . ALA A 1 251 ? -25.962 6.059 21.876 1.00 36.53 251 ALA A N 1
ATOM 1904 C CA . ALA A 1 251 ? -25.018 6.851 22.658 1.00 36.53 251 ALA A CA 1
ATOM 1905 C C . ALA A 1 251 ? -24.165 7.702 21.701 1.00 36.53 251 ALA A C 1
ATOM 1907 O O . ALA A 1 251 ? -23.126 7.223 21.246 1.00 36.53 251 ALA A O 1
ATOM 1908 N N . PRO A 1 252 ? -24.573 8.939 21.348 1.00 45.19 252 PRO A N 1
ATOM 1909 C CA . PRO A 1 252 ? -23.582 9.923 20.947 1.00 45.19 252 PRO A CA 1
ATOM 1910 C C . PRO A 1 252 ? -22.628 10.102 22.133 1.00 45.19 252 PRO A C 1
ATOM 1912 O O . PRO A 1 252 ? -23.062 10.084 23.287 1.00 45.19 252 PRO A O 1
ATOM 1915 N N . GLU A 1 253 ? -21.335 10.203 21.842 1.00 45.41 253 GLU A N 1
ATOM 1916 C CA . GLU A 1 253 ? -20.273 10.449 22.814 1.00 45.41 253 GLU A CA 1
ATOM 1917 C C . GLU A 1 253 ? -20.666 11.570 23.785 1.00 45.41 253 GLU A C 1
ATOM 1919 O O . GLU A 1 253 ? -20.658 12.753 23.454 1.00 45.41 253 GLU A O 1
ATOM 1924 N N . ALA A 1 254 ? -21.027 11.178 25.002 1.00 37.59 254 ALA A N 1
ATOM 1925 C CA . ALA A 1 254 ? -21.007 12.038 26.167 1.00 37.59 254 ALA A CA 1
ATOM 1926 C C . ALA A 1 254 ? -19.822 11.585 27.024 1.00 37.59 254 ALA A C 1
ATOM 1928 O O . ALA A 1 254 ? -19.990 10.729 27.893 1.00 37.59 254 ALA A O 1
ATOM 1929 N N . ALA A 1 255 ? -18.633 12.103 26.705 1.00 36.22 255 ALA A N 1
ATOM 1930 C CA . ALA A 1 255 ? -17.509 12.351 27.619 1.00 36.22 255 ALA A CA 1
ATOM 1931 C C . ALA A 1 255 ? -16.323 12.953 26.853 1.00 36.22 255 ALA A C 1
ATOM 1933 O O . ALA A 1 255 ? -15.751 12.236 26.002 1.00 36.22 255 ALA A O 1
#

Radius of gyration: 23.84 Å; Cα contacts (8 Å, |Δi|>4): 186; chains: 1; bounding box: 50×57×67 Å

Solvent-accessible surface area (backbone atoms only — not comparable to full-atom values): 14138 Å² total; per-residue (Å²): 136,68,94,43,73,70,50,42,53,48,52,52,52,51,51,54,63,56,43,55,59,53,53,50,50,55,53,51,52,53,51,52,52,50,48,52,72,73,40,42,91,82,45,95,63,85,80,74,79,74,59,92,50,81,84,48,44,69,58,50,44,43,72,73,75,43,58,86,64,60,35,56,54,53,51,51,49,52,51,52,56,53,51,53,54,51,54,52,50,33,50,51,51,18,50,49,47,36,67,72,46,50,49,56,56,47,24,68,73,66,77,45,84,76,59,68,72,56,55,52,52,52,34,57,51,32,32,56,53,43,48,52,53,52,52,54,48,48,57,54,48,54,61,55,45,73,74,65,77,60,55,72,66,62,51,51,52,55,62,53,40,39,58,43,12,9,52,53,7,43,51,51,24,59,74,77,40,78,32,36,37,76,68,21,45,54,50,9,36,50,49,5,30,51,47,49,52,64,57,34,68,70,50,54,72,75,35,73,87,66,69,44,79,73,48,55,54,62,58,66,53,57,67,69,58,58,44,52,53,18,20,51,53,4,21,52,45,15,51,72,20,60,62,61,58,76,74,72,78,72,61,75,90,85,128

Mean predicted aligned error: 9.25 Å

Nearest PDB structures (foldseek):
  7vsi-assembly1_A  TM=7.098E-01  e=1.345E-02  Homo sapiens

Foldseek 3Di:
DDPDPVRVVVVVVVVVVVVVVVVVVVVVVLVVLVCCVVCVVVDPPDDDPQPPDSVCSVVCCLVPVDDPPVSVVVVVVVCVVVVVVLLVVLLVQLVCCCVPPVQVVVCVVVVHGDDPVVSVVSSVVSSVVSVVVVVVVVVVLVVVCVVPVDDPVLSVLLVVLLQCLLVLLLVCLVVVHQFFDPVLSVVLSVQLNVLSVCLDVVVVVVDPPQDDPVVVVSNVDDPVVSSVVSSVSSNVSRRPHGGDDPVVVPDDDDD

Secondary structure (DSSP, 8-state):
--SSHHHHHHHHHHHHHHHHHHHHHHHHHHHHHHHHHH-GGGSS--S-PPPSSTTTHHHHHHHHTSPTTHHHHHHHHHHHHHHHHHHHHHHHHHHHIIIIIIHHHHHHHHTSPPPHHHHHHHHHHHHHHHHHHHHHHHHHHHHHHHHH---HHHHHHHHHHHHHHHHHHHHHHHHH-SB--HHHHHHHHHHHHHHHHHTSHHHHHH-GGG--HHHHHHHTS-HHHHHHHHHHHHHHHHHTSPBPPGGGTS-----

Sequence (255 aa):
TCKDAKQGARSVIVGILLGIPSVSIFLTLGLLLWVLYQRPELTSVTDGVPPEESMTIFLHYILTQIPPGVRGLMMAGLFAAGLSSLNSAINAMSAAFISDLYEPIMTRRRGKPLPEQHLVRVGQIGVIAGGIVLGLFACVCIFWKNSNNDTLIVFALSVMSFAYAGLIGVFFCALLTKRGSSASVIAALIVGFVWMLMTQRFVYDAIPRIHGPRIEYFYGINFTWKLTIGVLLSTSVCALGRPQSKASIAAPEAA